Protein 1RTF (pdb70)

Solvent-accessible surface area: 11554 Å² total

Foldseek 3Di:
DPPDDDD/DADFFQDFLLVVQQKKFKWFPPVIHTQAIWGHAAQFKIKFWLLSCPVPGFQQRMKIKTQDFFNPDDDPPMFIFGWPGKAQDPPQDNQQRASTMMMTTTDDDDPGHHDDDSNHDHAYADDLPDDDDFFAKWKWKFQQDNWAPDPDTHRGMGMAIKTWHDVVCQQCVNQVNRHDDPQKTWIWAQPSTAWAYPRHGTTFTWHQDPNGTYGAWTQTAFDTTGDPSTTGMTGGRSVCVVVVVVPPDD

CATH classification: 2.40.10.10 (+1 more: 2.40.10.10)

Structure (mmCIF, N/CA/C/O backbone):
data_1RTF
#
_entry.id   1RTF
#
_cell.length_a   59.200
_cell.length_b   59.200
_cell.length_c   136.330
_cell.angle_alpha   90.00
_cell.angle_beta   90.00
_cell.angle_gamma   120.00
#
_symmetry.space_group_name_H-M   'P 31 2 1'
#
loop_
_entity.id
_entity.type
_entity.pdbx_description
1 polymer 'TWO CHAIN TISSUE PLASMINOGEN ACTIVATOR'
2 polymer 'TWO CHAIN TISSUE PLASMINOGEN ACTIVATOR'
3 non-polymer 'PHOSPHATE ION'
4 non-polymer BENZAMIDINE
5 water water
#
loop_
_atom_site.group_PDB
_atom_site.id
_atom_site.type_symbol
_atom_site.label_atom_id
_atom_site.label_alt_id
_atom_site.label_comp_id
_atom_site.label_asym_id
_atom_site.label_entity_id
_atom_site.label_seq_id
_atom_site.pdbx_PDB_ins_code
_atom_site.Cartn_x
_atom_site.Cartn_y
_atom_site.Cartn_z
_atom_site.occupancy
_atom_site.B_iso_or_equiv
_atom_site.auth_seq_id
_atom_site.auth_comp_id
_atom_site.auth_asym_id
_atom_site.auth_atom_id
_atom_site.pdbx_PDB_model_num
ATOM 1 N N . THR A 1 5 A 20.812 20.752 27.382 1.00 53.85 1 THR A N 1
ATOM 2 C CA . THR A 1 5 A 20.527 20.843 28.836 1.00 47.38 1 THR A CA 1
ATOM 3 C C . THR A 1 5 A 19.091 21.343 29.010 1.00 45.12 1 THR A C 1
ATOM 4 O O . THR A 1 5 A 18.192 20.871 28.314 1.00 48.32 1 THR A O 1
ATOM 9 N N . CYS A 1 6 ? 18.884 22.332 29.873 1.00 39.55 1 CYS A N 1
ATOM 10 C CA . CYS A 1 6 ? 17.551 22.870 30.114 1.00 35.34 1 CYS A CA 1
ATOM 11 C C . CYS A 1 6 ? 17.038 23.742 28.966 1.00 32.53 1 CYS A C 1
ATOM 12 O O . CYS A 1 6 ? 17.815 24.273 28.181 1.00 33.61 1 CYS A O 1
ATOM 16 N N . GLY A 1 7 ? 15.723 23.810 28.821 1.00 26.88 2 GLY A N 1
ATOM 17 C CA . GLY A 1 7 ? 15.136 24.644 27.797 1.00 24.43 2 GLY A CA 1
ATOM 18 C C . GLY A 1 7 ? 15.323 24.223 26.360 1.00 25.17 2 GLY A C 1
ATOM 19 O O . GLY A 1 7 ? 15.009 24.990 25.461 1.00 26.48 2 GLY A O 1
ATOM 21 N N . LEU A 1 8 ? 15.880 23.051 26.112 1.00 27.03 3 LEU A N 1
ATOM 22 C CA . LEU A 1 8 ? 16.024 22.614 24.730 1.00 27.62 3 LEU A CA 1
ATOM 23 C C . LEU A 1 8 ? 14.789 21.770 24.415 1.00 26.69 3 LEU A C 1
ATOM 24 O O . LEU A 1 8 ? 14.285 21.052 25.285 1.00 26.10 3 LEU A O 1
ATOM 30 N N . ARG A 1 9 ? 14.279 21.864 23.196 1.00 22.74 4 ARG A N 1
ATOM 31 C CA . ARG A 1 9 ? 13.124 21.046 22.840 1.00 22.97 4 ARG A CA 1
ATOM 32 C C . ARG A 1 9 ? 13.182 20.512 21.415 1.00 23.88 4 ARG A C 1
ATOM 33 O O . ARG A 1 9 ? 14.014 20.922 20.611 1.00 23.29 4 ARG A O 1
ATOM 47 N N . GLN A 1 10 ? 12.322 19.556 21.120 1.00 27.66 5 GLN A N 1
ATOM 48 C CA . GLN A 1 10 ? 12.267 19.002 19.789 1.00 32.88 5 GLN A CA 1
ATOM 49 C C . GLN A 1 10 ? 11.738 20.104 18.857 1.00 34.68 5 GLN A C 1
ATOM 50 O O . GLN A 1 10 ? 10.550 20.420 18.867 1.00 33.41 5 GLN A O 1
ATOM 59 N N . TYR A 1 11 ? 12.666 20.766 18.167 1.00 44.10 6 TYR A N 1
ATOM 60 C CA . TYR A 1 11 ? 12.366 21.842 17.210 1.00 50.22 6 TYR A CA 1
ATOM 61 C C . TYR A 1 11 ? 12.065 21.226 15.820 1.00 56.14 6 TYR A C 1
ATOM 62 O O . TYR A 1 11 ? 12.017 21.974 14.812 1.00 63.94 6 TYR A O 1
ATOM 73 N N . SER A 1 12 ? 11.889 19.990 15.735 1.00 59.61 7 SER A N 1
ATOM 74 N N . ILE B 2 1 ? -6.311 24.846 27.806 1.00 17.47 16 ILE B N 1
ATOM 75 C CA . ILE B 2 1 ? -5.804 26.020 27.033 1.00 19.16 16 ILE B CA 1
ATOM 76 C C . ILE B 2 1 ? -6.952 26.469 26.158 1.00 20.47 16 ILE B C 1
ATOM 77 O O . ILE B 2 1 ? -7.626 25.642 25.543 1.00 21.87 16 ILE B O 1
ATOM 85 N N . LYS B 2 2 ? -7.194 27.771 26.148 1.00 20.96 17 LYS B N 1
ATOM 86 C CA . LYS B 2 2 ? -8.260 28.356 25.357 1.00 22.77 17 LYS B CA 1
ATOM 87 C C . LYS B 2 2 ? -7.526 28.866 24.114 1.00 26.60 17 LYS B C 1
ATOM 88 O O . LYS B 2 2 ? -6.448 29.466 24.232 1.00 29.92 17 LYS B O 1
ATOM 98 N N . GLY B 2 3 ? -8.079 28.603 22.928 1.00 24.52 18 GLY B N 1
ATOM 99 C CA . GLY B 2 3 ? -7.407 29.001 21.700 1.00 21.28 18 GLY B CA 1
ATOM 100 C C . GLY B 2 3 ? -6.183 28.114 21.556 1.00 21.66 18 GLY B C 1
ATOM 101 O O . GLY B 2 3 ? -6.187 26.979 22.014 1.00 23.37 18 GLY B O 1
ATOM 103 N N . GLY B 2 4 ? -5.127 28.604 20.928 1.00 27.32 19 GLY B N 1
ATOM 104 C CA . GLY B 2 4 ? -3.932 27.781 20.806 1.00 26.47 19 GLY B CA 1
ATOM 105 C C . GLY B 2 4 ? -4.020 26.618 19.833 1.00 24.28 19 GLY B C 1
ATOM 106 O O . GLY B 2 4 ? -4.819 26.636 18.907 1.00 25.75 19 GLY B O 1
ATOM 108 N N . LEU B 2 5 ? -3.195 25.603 20.050 1.00 22.99 20 LEU B N 1
ATOM 109 C CA . LEU B 2 5 ? -3.152 24.434 19.181 1.00 23.28 20 LEU B CA 1
ATOM 110 C C . LEU B 2 5 ? -2.848 23.162 19.974 1.00 22.61 20 LEU B C 1
ATOM 111 O O . LEU B 2 5 ? -2.353 23.213 21.105 1.00 23.65 20 LEU B O 1
ATOM 117 N N . PHE B 2 6 ? -3.128 22.016 19.374 1.00 19.06 21 PHE B N 1
ATOM 118 C CA . PHE B 2 6 ? -2.793 20.760 20.008 1.00 17.80 21 PHE B CA 1
ATOM 119 C C . PHE B 2 6 ? -1.274 20.648 19.857 1.00 20.76 21 PHE B C 1
ATOM 120 O O . PHE B 2 6 ? -0.721 21.068 18.843 1.00 23.95 21 PHE B O 1
ATOM 129 N N . ALA B 2 7 ? -0.593 20.125 20.871 1.00 21.70 22 ALA B N 1
ATOM 130 C CA . ALA B 2 7 ? 0.854 20.026 20.830 1.00 20.24 22 ALA B CA 1
ATOM 131 C C . ALA B 2 7 ? 1.342 18.629 21.182 1.00 21.89 22 ALA B C 1
ATOM 132 O O . ALA B 2 7 ? 0.558 17.765 21.603 1.00 20.00 22 ALA B O 1
ATOM 135 N N . ASP B 2 8 ? 2.637 18.412 20.963 1.00 26.18 23 ASP B N 1
ATOM 136 C CA . ASP B 2 8 ? 3.313 17.145 21.266 1.00 27.73 23 ASP B CA 1
ATOM 137 C C . ASP B 2 8 ? 4.137 17.387 22.493 1.00 23.95 23 ASP B C 1
ATOM 138 O O . ASP B 2 8 ? 4.727 18.444 22.619 1.00 26.11 23 ASP B O 1
ATOM 144 N N . ILE B 2 9 ? 4.228 16.411 23.381 1.00 22.07 24 ILE B N 1
ATOM 145 C CA . ILE B 2 9 ? 4.979 16.618 24.612 1.00 20.58 24 ILE B CA 1
ATOM 146 C C . ILE B 2 9 ? 6.456 16.985 24.403 1.00 21.50 24 ILE B C 1
ATOM 147 O O . ILE B 2 9 ? 7.050 17.662 25.237 1.00 25.26 24 ILE B O 1
ATOM 153 N N . ALA B 2 10 ? 6.996 16.633 23.239 1.00 21.20 25 ALA B N 1
ATOM 154 C CA . ALA B 2 10 ? 8.392 16.887 22.885 1.00 19.59 25 ALA B CA 1
ATOM 155 C C . ALA B 2 10 ? 8.704 18.343 22.676 1.00 19.39 25 ALA B C 1
ATOM 156 O O . ALA B 2 10 ? 9.870 18.724 22.656 1.00 19.96 25 ALA B O 1
ATOM 159 N N . SER B 2 11 ? 7.665 19.138 22.441 1.00 19.35 26 SER B N 1
ATOM 160 C CA . SER B 2 11 ? 7.804 20.578 22.253 1.00 17.21 26 SER B CA 1
ATOM 161 C C . SER B 2 11 ? 7.756 21.308 23.597 1.00 19.71 26 SER B C 1
ATOM 162 O O . SER B 2 11 ? 8.021 22.503 23.664 1.00 24.09 26 SER B O 1
ATOM 167 N N . HIS B 2 12 ? 7.388 20.590 24.658 1.00 19.66 27 HIS B N 1
ATOM 168 C CA . HIS B 2 12 ? 7.299 21.148 26.013 1.00 18.90 27 HIS B CA 1
ATOM 169 C C . HIS B 2 12 ? 7.607 19.996 26.954 1.00 18.98 27 HIS B C 1
ATOM 170 O O . HIS B 2 12 ? 6.759 19.643 27.770 1.00 23.06 27 HIS B O 1
ATOM 179 N N . PRO B 2 13 ? 8.840 19.434 26.901 1.00 19.18 28 PRO B N 1
ATOM 180 C CA . PRO B 2 13 ? 9.258 18.304 27.745 1.00 15.64 28 PRO B CA 1
ATOM 181 C C . PRO B 2 13 ? 9.349 18.523 29.259 1.00 16.83 28 PRO B C 1
ATOM 182 O O . PRO B 2 13 ? 9.576 17.574 30.018 1.00 18.76 28 PRO B O 1
ATOM 186 N N . TRP B 2 14 ? 9.119 19.754 29.702 1.00 18.89 29 TRP B N 1
ATOM 187 C CA . TRP B 2 14 ? 9.173 20.088 31.124 1.00 14.66 29 TRP B CA 1
ATOM 188 C C . TRP B 2 14 ? 7.782 20.040 31.733 1.00 17.69 29 TRP B C 1
ATOM 189 O O . TRP B 2 14 ? 7.640 20.137 32.938 1.00 20.60 29 TRP B O 1
ATOM 202 N N . GLN B 2 15 ? 6.757 19.901 30.897 1.00 19.20 30 GLN B N 1
ATOM 203 C CA . GLN B 2 15 ? 5.367 19.834 31.355 1.00 18.31 30 GLN B CA 1
ATOM 204 C C . GLN B 2 15 ? 5.104 18.542 32.110 1.00 18.21 30 GLN B C 1
ATOM 205 O O . GLN B 2 15 ? 5.354 17.458 31.591 1.00 19.62 30 GLN B O 1
ATOM 214 N N . ALA B 2 16 ? 4.597 18.671 33.333 1.00 19.93 31 ALA B N 1
ATOM 215 C CA . ALA B 2 16 ? 4.242 17.534 34.182 1.00 19.07 31 ALA B CA 1
ATOM 216 C C . ALA B 2 16 ? 2.717 17.513 34.355 1.00 20.18 31 ALA B C 1
ATOM 217 O O . ALA B 2 16 ? 2.060 18.568 34.327 1.00 18.11 31 ALA B O 1
ATOM 220 N N . ALA B 2 17 ? 2.151 16.317 34.493 1.00 18.68 32 ALA B N 1
ATOM 221 C CA . ALA B 2 17 ? 0.716 16.186 34.713 1.00 16.87 32 ALA B CA 1
ATOM 222 C C . ALA B 2 17 ? 0.658 15.633 36.125 1.00 21.21 32 ALA B C 1
ATOM 223 O O . ALA B 2 17 ? 1.400 14.697 36.442 1.00 24.23 32 ALA B O 1
ATOM 226 N N . ILE B 2 18 ? -0.115 16.274 37.003 1.00 21.80 33 ILE B N 1
ATOM 227 C CA . ILE B 2 18 ? -0.253 15.811 38.389 1.00 21.93 33 ILE B CA 1
ATOM 228 C C . ILE B 2 18 ? -1.633 15.185 38.630 1.00 22.49 33 ILE B C 1
ATOM 229 O O . ILE B 2 18 ? -2.656 15.816 38.366 1.00 23.59 33 ILE B O 1
ATOM 235 N N . PHE B 2 19 ? -1.657 13.952 39.128 1.00 24.03 34 PHE B N 1
ATOM 236 C CA . PHE B 2 19 ? -2.908 13.252 39.420 1.00 25.77 34 PHE B CA 1
ATOM 237 C C . PHE B 2 19 ? -3.087 12.993 40.909 1.00 28.07 34 PHE B C 1
ATOM 238 O O . PHE B 2 19 ? -2.117 12.816 41.648 1.00 28.16 34 PHE B O 1
ATOM 247 N N . ALA B 2 20 ? -4.338 12.995 41.341 1.00 31.05 35 ALA B N 1
ATOM 248 C CA . ALA B 2 20 ? -4.672 12.731 42.727 1.00 37.73 35 ALA B CA 1
ATOM 249 C C . ALA B 2 20 ? -5.595 11.507 42.760 1.00 44.22 35 ALA B C 1
ATOM 250 O O . ALA B 2 20 ? -6.463 11.355 41.877 1.00 42.61 35 ALA B O 1
ATOM 253 N N . LYS B 2 21 ? -5.361 10.609 43.726 1.00 53.25 36 LYS B N 1
ATOM 254 C CA . LYS B 2 21 ? -6.197 9.411 43.893 1.00 60.53 36 LYS B CA 1
ATOM 255 C C . LYS B 2 21 ? -7.583 9.884 44.302 1.00 64.45 36 LYS B C 1
ATOM 256 O O . LYS B 2 21 ? -7.724 10.792 45.130 1.00 63.64 36 LYS B O 1
ATOM 266 N N . HIS B 2 22 ? -8.593 9.296 43.677 1.00 71.03 37 HIS B N 1
ATOM 267 C CA . HIS B 2 22 ? -9.977 9.635 43.954 1.00 78.90 37 HIS B CA 1
ATOM 268 C C . HIS B 2 22 ? -10.471 8.688 45.060 1.00 82.16 37 HIS B C 1
ATOM 269 O O . HIS B 2 22 ? -11.247 7.754 44.742 1.00 85.97 37 HIS B O 1
ATOM 278 N N . ARG B 2 23 A -10.031 8.858 46.228 1.00 84.60 37 ARG B N 1
ATOM 279 N N . GLY B 2 27 E -8.872 4.705 40.563 1.00 59.09 37 GLY B N 1
ATOM 280 C CA . GLY B 2 27 E -9.538 6.039 40.521 1.00 54.43 37 GLY B CA 1
ATOM 281 C C . GLY B 2 27 E -8.510 7.140 40.696 1.00 54.24 37 GLY B C 1
ATOM 282 O O . GLY B 2 27 E -7.880 7.259 41.750 1.00 54.87 37 GLY B O 1
ATOM 283 N N . GLU B 2 28 ? -8.280 7.880 39.619 1.00 52.35 38 GLU B N 1
ATOM 284 C CA . GLU B 2 28 ? -7.331 8.981 39.601 1.00 48.15 38 GLU B CA 1
ATOM 285 C C . GLU B 2 28 ? -8.093 10.170 39.094 1.00 44.83 38 GLU B C 1
ATOM 286 O O . GLU B 2 28 ? -9.112 10.043 38.414 1.00 46.81 38 GLU B O 1
ATOM 293 N N . ARG B 2 29 ? -7.558 11.333 39.367 1.00 40.42 39 ARG B N 1
ATOM 294 C CA . ARG B 2 29 ? -8.197 12.539 38.940 1.00 36.91 39 ARG B CA 1
ATOM 295 C C . ARG B 2 29 ? -7.074 13.480 38.525 1.00 32.63 39 ARG B C 1
ATOM 296 O O . ARG B 2 29 ? -6.023 13.507 39.166 1.00 32.26 39 ARG B O 1
ATOM 310 N N . PHE B 2 30 ? -7.238 14.152 37.393 1.00 29.64 40 PHE B N 1
ATOM 311 C CA . PHE B 2 30 ? -6.255 15.131 36.959 1.00 25.11 40 PHE B CA 1
ATOM 312 C C . PHE B 2 30 ? -6.426 16.325 37.898 1.00 24.27 40 PHE B C 1
ATOM 313 O O . PHE B 2 30 ? -7.536 16.864 38.056 1.00 26.77 40 PHE B O 1
ATOM 322 N N . LEU B 2 31 ? -5.324 16.738 38.510 1.00 22.38 41 LEU B N 1
ATOM 323 C CA . LEU B 2 31 ? -5.319 17.851 39.444 1.00 20.31 41 LEU B CA 1
ATOM 324 C C . LEU B 2 31 ? -4.847 19.180 38.803 1.00 23.81 41 LEU B C 1
ATOM 325 O O . LEU B 2 31 ? -5.642 20.114 38.612 1.00 25.66 41 LEU B O 1
ATOM 331 N N . CYS B 2 32 ? -3.576 19.234 38.403 1.00 21.59 42 CYS B N 1
ATOM 332 C CA . CYS B 2 32 ? -2.992 20.440 37.818 1.00 19.84 42 CYS B CA 1
ATOM 333 C C . CYS B 2 32 ? -1.784 20.086 36.981 1.00 17.37 42 CYS B C 1
ATOM 334 O O . CYS B 2 32 ? -1.446 18.917 36.814 1.00 19.59 42 CYS B O 1
ATOM 338 N N . GLY B 2 33 ? -1.125 21.112 36.467 1.00 15.90 43 GLY B N 1
ATOM 339 C CA . GLY B 2 33 ? 0.067 20.892 35.687 1.00 14.50 43 GLY B CA 1
ATOM 340 C C . GLY B 2 33 ? 1.244 21.106 36.615 1.00 13.70 43 GLY B C 1
ATOM 341 O O . GLY B 2 33 ? 1.089 21.444 37.798 1.00 14.55 43 GLY B O 1
ATOM 343 N N 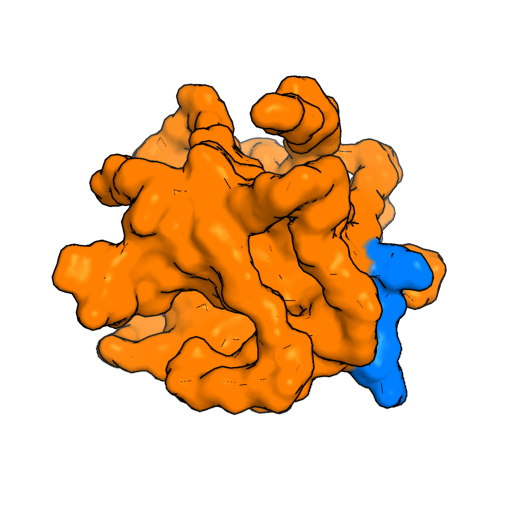. GLY B 2 34 ? 2.434 20.904 36.086 1.00 19.22 44 GLY B N 1
ATOM 344 C CA . GLY B 2 34 ? 3.626 21.096 36.885 1.00 19.35 44 GLY B CA 1
ATOM 345 C C . GLY B 2 34 ? 4.720 21.449 35.917 1.00 19.39 44 GLY B C 1
ATOM 346 O O . GLY B 2 34 ? 4.487 21.437 34.709 1.00 15.73 44 GLY B O 1
ATOM 348 N N . ILE B 2 35 ? 5.901 21.760 36.439 1.00 19.67 45 ILE B N 1
ATOM 349 C CA . ILE B 2 35 ? 7.039 22.126 35.609 1.00 18.00 45 ILE B CA 1
ATOM 350 C C . ILE B 2 35 ? 8.287 21.442 36.171 1.00 18.17 45 ILE B C 1
ATOM 351 O O . ILE B 2 35 ? 8.600 21.580 37.354 1.00 19.81 45 ILE B O 1
ATOM 357 N N . LEU B 2 36 ? 8.982 20.675 35.343 1.00 20.51 46 LEU B N 1
ATOM 358 C CA . LEU B 2 36 ? 10.197 20.003 35.785 1.00 19.36 46 LEU B CA 1
ATOM 359 C C . LEU B 2 36 ? 11.341 21.008 35.756 1.00 21.05 46 LEU B C 1
ATOM 360 O O . LEU B 2 36 ? 11.670 21.573 34.691 1.00 18.76 46 LEU B O 1
ATOM 366 N N . ILE B 2 37 ? 11.881 21.267 36.951 1.00 23.16 47 ILE B N 1
ATOM 367 C CA . ILE B 2 37 ? 12.998 22.186 37.164 1.00 24.97 47 ILE B CA 1
ATOM 368 C C . ILE B 2 37 ? 14.334 21.485 37.472 1.00 26.37 47 ILE B C 1
ATOM 369 O O . ILE B 2 37 ? 15.400 22.050 37.230 1.00 22.16 47 ILE B O 1
ATOM 375 N N . SER B 2 38 ? 14.269 20.272 38.027 1.00 28.49 48 SER B N 1
ATOM 376 C CA . SER B 2 38 ? 15.452 19.450 38.314 1.00 29.00 48 SER B CA 1
ATOM 377 C C . SER B 2 38 ? 15.030 17.990 38.168 1.00 29.98 48 SER B C 1
ATOM 378 O O . SER B 2 38 ? 13.857 17.705 37.931 1.00 30.58 48 SER B O 1
ATOM 383 N N . SER B 2 39 ? 15.967 17.064 38.323 1.00 28.13 49 SER B N 1
ATOM 384 C CA . SER B 2 39 ? 15.641 15.655 38.179 1.00 21.03 49 SER B CA 1
ATOM 385 C C . SER B 2 39 ? 14.522 15.185 39.097 1.00 23.73 49 SER B C 1
ATOM 386 O O . SER B 2 39 ? 13.661 14.400 38.683 1.00 26.39 49 SER B O 1
ATOM 391 N N . CYS B 2 40 ? 14.531 15.661 40.340 1.00 25.65 50 CYS B N 1
ATOM 392 C CA . CYS B 2 40 ? 13.541 15.245 41.335 1.00 21.89 50 CYS B CA 1
ATOM 393 C C . CYS B 2 40 ? 12.598 16.327 41.811 1.00 21.68 50 CYS B C 1
ATOM 394 O O . CYS B 2 40 ? 11.831 16.096 42.744 1.00 22.64 50 CYS B O 1
ATOM 398 N N . TRP B 2 41 ? 12.615 17.490 41.182 1.00 22.56 51 TRP B N 1
ATOM 399 C CA . TRP B 2 41 ? 11.752 18.548 41.662 1.00 24.12 51 TRP B CA 1
ATOM 400 C C . TRP B 2 41 ? 10.919 19.127 40.586 1.00 21.18 51 TRP B C 1
ATOM 401 O O . TRP B 2 41 ? 11.352 19.225 39.462 1.00 21.10 51 TRP B O 1
ATOM 414 N N . ILE B 2 42 ? 9.684 19.441 40.929 1.00 21.23 52 ILE B N 1
ATOM 415 C CA . ILE B 2 42 ? 8.790 20.040 39.974 1.00 23.13 52 ILE B CA 1
ATOM 416 C C . ILE B 2 42 ? 8.093 21.211 40.667 1.00 21.52 52 ILE B C 1
ATOM 417 O O . ILE B 2 42 ? 7.858 21.166 41.873 1.00 19.30 52 ILE B O 1
ATOM 423 N N . LEU B 2 43 ? 7.872 22.294 39.930 1.00 19.93 53 LEU B N 1
ATOM 424 C CA . LEU B 2 43 ? 7.158 23.440 40.465 1.00 18.50 53 LEU B CA 1
ATOM 425 C C . LEU B 2 43 ? 5.691 23.357 40.081 1.00 17.93 53 LEU B C 1
ATOM 426 O O . LEU B 2 43 ? 5.336 22.804 39.041 1.00 19.22 53 LEU B O 1
ATOM 432 N N . SER B 2 44 ? 4.841 23.933 40.915 1.00 20.69 54 SER B N 1
ATOM 433 C CA . SER B 2 44 ? 3.418 23.965 40.642 1.00 17.92 54 SER B CA 1
ATOM 434 C C . SER B 2 44 ? 2.811 25.141 41.423 1.00 19.42 54 SER B C 1
ATOM 435 O O . SER B 2 44 ? 3.545 25.979 41.956 1.00 17.00 54 SER B O 1
ATOM 440 N N . ALA B 2 45 ? 1.480 25.220 41.437 1.00 21.05 55 ALA B N 1
ATOM 441 C CA . ALA B 2 45 ? 0.738 26.285 42.105 1.00 17.39 55 ALA B CA 1
ATOM 442 C C . ALA B 2 45 ? 0.258 25.846 43.464 1.00 18.15 55 ALA B C 1
ATOM 443 O O . ALA B 2 45 ? -0.312 24.774 43.597 1.00 20.57 55 ALA B O 1
ATOM 446 N N . ALA B 2 46 ? 0.394 26.730 44.446 1.00 19.34 56 ALA B N 1
ATOM 447 C CA . ALA B 2 46 ? -0.046 26.449 45.809 1.00 20.72 56 ALA B CA 1
ATOM 448 C C . ALA B 2 46 ? -1.553 26.190 45.914 1.00 21.16 56 ALA B C 1
ATOM 449 O O . ALA B 2 46 ? -1.981 25.371 46.722 1.00 24.70 56 ALA B O 1
ATOM 452 N N . HIS B 2 47 ? -2.358 26.842 45.076 1.00 22.31 57 HIS B N 1
ATOM 453 C CA . HIS B 2 47 ? -3.805 26.659 45.157 1.00 20.80 57 HIS B CA 1
ATOM 454 C C . HIS B 2 47 ? -4.254 25.267 44.761 1.00 21.83 57 HIS B C 1
ATOM 455 O O . HIS B 2 47 ? -5.359 24.862 45.104 1.00 27.87 57 HIS B O 1
ATOM 464 N N . CYS B 2 48 ? -3.380 24.518 44.092 1.00 22.87 58 CYS B N 1
ATOM 465 C CA . CYS B 2 48 ? -3.709 23.159 43.653 1.00 24.06 58 CYS B CA 1
ATOM 466 C C . CYS B 2 48 ? -3.775 22.173 44.831 1.00 27.20 58 CYS B C 1
ATOM 467 O O . CYS B 2 48 ? -4.423 21.117 44.748 1.00 25.57 58 CYS B O 1
ATOM 471 N N . PHE B 2 49 ? -3.153 22.551 45.946 1.00 28.87 59 PHE B N 1
ATOM 472 C CA . PHE B 2 49 ? -3.086 21.676 47.096 1.00 31.00 59 PHE B CA 1
ATOM 473 C C . PHE B 2 49 ? -3.935 22.086 48.264 1.00 34.97 59 PHE B C 1
ATOM 474 O O . PHE B 2 49 ? -3.700 21.646 49.376 1.00 38.62 59 PHE B O 1
ATOM 483 N N . GLN B 2 50 ? -4.969 22.872 48.000 1.00 40.33 60 GLN B N 1
ATOM 484 C CA . GLN B 2 50 ? -5.867 23.303 49.056 1.00 44.21 60 GLN B CA 1
ATOM 485 C C . GLN B 2 50 ? -6.562 22.115 49.733 1.00 47.72 60 GLN B C 1
ATOM 486 O O . GLN B 2 50 ? -6.740 22.118 50.949 1.00 50.27 60 GLN B O 1
ATOM 495 N N . GLU B 2 51 A -6.901 21.079 48.966 1.00 49.08 60 GLU B N 1
ATOM 496 C CA . GLU B 2 51 A -7.559 19.908 49.542 1.00 49.72 60 GLU B CA 1
ATOM 497 C C . GLU B 2 51 A -6.644 19.070 50.418 1.00 49.01 60 GLU B C 1
ATOM 498 O O . GLU B 2 51 A -7.088 18.080 50.994 1.00 53.27 60 GLU B O 1
ATOM 505 N N . ARG B 2 52 B -5.370 19.456 50.482 1.00 46.84 60 ARG B N 1
ATOM 506 C CA . ARG B 2 52 B -4.343 18.809 51.316 1.00 46.18 60 ARG B CA 1
ATOM 507 C C . ARG B 2 52 B -4.164 17.280 51.251 1.00 46.78 60 ARG B C 1
ATOM 508 O O . ARG B 2 52 B -4.129 16.603 52.278 1.00 46.63 60 ARG B O 1
ATOM 522 N N . PHE B 2 53 C -3.965 16.763 50.040 1.00 48.76 60 PHE B N 1
ATOM 523 C CA . PHE B 2 53 C -3.782 15.328 49.790 1.00 45.41 60 PHE B CA 1
ATOM 524 C C . PHE B 2 53 C -2.453 14.899 50.353 1.00 46.51 60 PHE B C 1
ATOM 525 O O . PHE B 2 53 C -1.488 15.660 50.305 1.00 50.62 60 PHE B O 1
ATOM 534 N N . PRO B 2 54 D -2.388 13.700 50.954 1.00 45.56 60 PRO B N 1
ATOM 535 C CA . PRO B 2 54 D -1.080 13.307 51.474 1.00 42.00 60 PRO B CA 1
ATOM 536 C C . PRO B 2 54 D -0.217 12.994 50.239 1.00 39.62 60 PRO B C 1
ATOM 537 O O . PRO B 2 54 D -0.733 12.600 49.180 1.00 36.61 60 PRO B O 1
ATOM 541 N N . PRO B 2 55 ? 1.108 13.140 50.370 1.00 37.01 61 PRO B N 1
ATOM 542 C CA . PRO B 2 55 ? 2.019 12.879 49.259 1.00 35.29 61 PRO B CA 1
ATOM 543 C C . PRO B 2 55 ? 1.723 11.575 48.523 1.00 36.38 61 PRO B C 1
ATOM 544 O O . PRO B 2 55 ? 1.712 11.551 47.302 1.00 37.77 61 PRO B O 1
ATOM 548 N N . HIS B 2 56 ? 1.410 10.517 49.266 1.00 37.57 62 HIS B N 1
ATOM 549 C CA . HIS B 2 56 ? 1.143 9.206 48.684 1.00 37.82 62 HIS B CA 1
ATOM 550 C C . HIS B 2 56 ? -0.090 9.146 47.811 1.00 35.88 62 HIS B C 1
ATOM 551 O O . HIS B 2 56 ? -0.347 8.148 47.167 1.00 34.93 62 HIS B O 1
ATOM 560 N N . HIS B 2 57 ? -0.846 10.225 47.768 1.00 37.50 63 HIS B N 1
ATOM 561 C CA . HIS B 2 57 ? -2.030 10.252 46.938 1.00 38.53 63 HIS B CA 1
ATOM 562 C C . HIS B 2 57 ? -1.789 10.924 45.610 1.00 38.25 63 HIS B C 1
ATOM 563 O O . HIS B 2 57 ? -2.657 10.916 44.728 1.00 40.13 63 HIS B O 1
ATOM 572 N N . LEU B 2 58 ? -0.609 11.505 45.468 1.00 34.40 64 LEU B N 1
ATOM 573 C CA . LEU B 2 58 ? -0.265 12.238 44.269 1.00 32.88 64 LEU B CA 1
ATOM 574 C C . LEU B 2 58 ? 0.671 11.442 43.365 1.00 35.20 64 LEU B C 1
ATOM 575 O O . LEU B 2 58 ? 1.522 10.680 43.849 1.00 36.88 64 LEU B O 1
ATOM 581 N N . THR B 2 59 ? 0.495 11.613 42.054 1.00 31.88 65 THR B N 1
ATOM 582 C CA . THR B 2 59 ? 1.330 10.956 41.063 1.00 25.19 65 THR B CA 1
ATOM 583 C C . THR B 2 59 ? 1.728 12.027 40.081 1.00 22.88 65 THR B C 1
ATOM 584 O O . THR B 2 59 ? 0.953 12.926 39.805 1.00 24.67 65 THR B O 1
ATOM 590 N N . VAL B 2 60 ? 2.978 12.009 39.655 1.00 21.32 66 VAL B N 1
ATOM 591 C CA . VAL B 2 60 ? 3.431 12.982 38.693 1.00 18.53 66 VAL B CA 1
ATOM 592 C C . VAL B 2 60 ? 3.867 12.192 37.476 1.00 20.86 66 VAL B C 1
ATOM 593 O O . VAL B 2 60 ? 4.588 11.209 37.606 1.00 23.11 66 VAL B O 1
ATOM 598 N N . ILE B 2 61 ? 3.321 12.552 36.318 1.00 20.69 67 ILE B N 1
ATOM 599 C CA . ILE B 2 61 ? 3.665 11.907 35.064 1.00 19.02 67 ILE B CA 1
ATOM 600 C C . ILE B 2 61 ? 4.366 12.911 34.172 1.00 21.98 67 ILE B C 1
ATOM 601 O O . ILE B 2 61 ? 3.994 14.093 34.113 1.00 23.94 67 ILE B O 1
ATOM 607 N N . LEU B 2 62 ? 5.406 12.419 33.512 1.00 22.59 68 LEU B N 1
ATOM 608 C CA . LEU B 2 62 ? 6.227 13.194 32.607 1.00 20.99 68 LEU B CA 1
ATOM 609 C C . LEU B 2 62 ? 6.270 12.475 31.257 1.00 21.04 68 LEU B C 1
ATOM 610 O O . LEU B 2 62 ? 6.249 11.252 31.211 1.00 24.80 68 LEU B O 1
ATOM 616 N N . GLY B 2 63 ? 6.303 13.228 30.163 1.00 22.10 69 GLY B N 1
ATOM 617 C CA . GLY B 2 63 ? 6.365 12.621 28.846 1.00 22.02 69 GLY B CA 1
ATOM 618 C C . GLY B 2 63 ? 5.064 12.128 28.237 1.00 21.84 69 GLY B C 1
ATOM 619 O O . GLY B 2 63 ? 5.078 11.258 27.367 1.00 23.25 69 GLY B O 1
ATOM 621 N N . ARG B 2 64 ? 3.947 12.724 28.630 1.00 23.43 70 ARG B N 1
ATOM 622 C CA . ARG B 2 64 ? 2.648 12.318 28.116 1.00 22.16 70 ARG B CA 1
ATOM 623 C C . ARG B 2 64 ? 1.977 13.385 27.250 1.00 23.31 70 ARG B C 1
ATOM 624 O O . ARG B 2 64 ? 1.746 14.510 27.715 1.00 23.35 70 ARG B O 1
ATOM 638 N N . THR B 2 65 ? 1.664 13.046 25.995 1.00 25.32 71 THR B N 1
ATOM 639 C CA . THR B 2 65 ? 0.993 13.997 25.087 1.00 25.15 71 THR B CA 1
ATOM 640 C C . THR B 2 65 ? -0.519 14.050 25.378 1.00 24.97 71 THR B C 1
ATOM 641 O O . THR B 2 65 ? -1.118 15.130 25.439 1.00 20.84 71 THR B O 1
ATOM 647 N N . TYR B 2 66 ? -1.123 12.872 25.561 1.00 25.51 72 TYR B N 1
ATOM 648 C CA . TYR B 2 66 ? -2.539 12.765 25.881 1.00 23.39 72 TYR B CA 1
ATOM 649 C C . TYR B 2 66 ? -2.691 12.718 27.390 1.00 26.26 72 TYR B C 1
ATOM 650 O O . TYR B 2 66 ? -1.914 12.061 28.073 1.00 29.09 72 TYR B O 1
ATOM 661 N N . ARG B 2 67 ? -3.721 13.366 27.914 1.00 27.05 73 ARG B N 1
ATOM 662 C CA . ARG B 2 67 ? -3.877 13.409 29.348 1.00 25.46 73 ARG B CA 1
ATOM 663 C C . ARG B 2 67 ? -3.997 12.035 29.986 1.00 26.26 73 ARG B C 1
ATOM 664 O O . ARG B 2 67 ? -3.309 11.760 30.984 1.00 21.35 73 ARG B O 1
ATOM 678 N N . VAL B 2 68 ? -4.827 11.168 29.396 1.00 25.08 74 VAL B N 1
ATOM 679 C CA . VAL B 2 68 ? -5.055 9.832 29.956 1.00 26.62 74 VAL B CA 1
ATOM 680 C C . VAL B 2 68 ? -4.602 8.633 29.135 1.00 26.72 74 VAL B C 1
ATOM 681 O O . VAL B 2 68 ? -4.856 7.494 29.514 1.00 26.28 74 VAL B O 1
ATOM 686 N N . VAL B 2 69 ? -3.934 8.883 28.015 1.00 25.29 75 VAL B N 1
ATOM 687 C CA . VAL B 2 69 ? -3.444 7.802 27.185 1.00 25.11 75 VAL B CA 1
ATOM 688 C C . VAL B 2 69 ? -1.936 7.817 27.416 1.00 29.21 75 VAL B C 1
ATOM 689 O O . VAL B 2 69 ? -1.266 8.808 27.114 1.00 31.96 75 VAL B O 1
ATOM 694 N N . PRO B 2 70 ? -1.382 6.723 27.965 1.00 29.56 76 PRO B N 1
ATOM 695 C CA . PRO B 2 70 ? 0.043 6.575 28.262 1.00 26.81 76 PRO B CA 1
ATOM 696 C C . PRO B 2 70 ? 0.941 6.774 27.073 1.00 26.05 76 PRO B C 1
ATOM 697 O O . PRO B 2 70 ? 0.661 6.266 25.997 1.00 28.21 76 PRO B O 1
ATOM 701 N N . GLY B 2 71 ? 1.994 7.559 27.26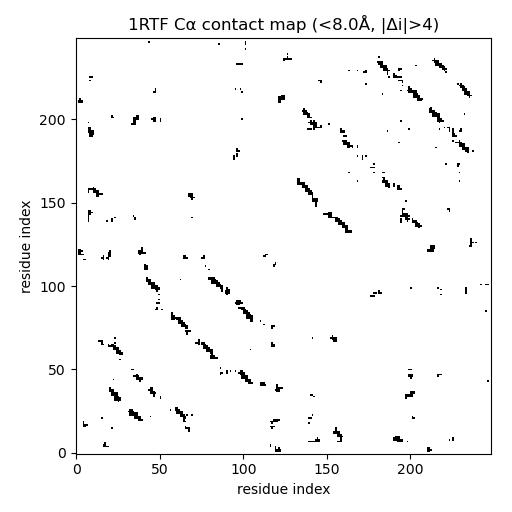0 1.00 24.93 77 GLY B N 1
ATOM 702 C CA . GLY B 2 71 ? 2.939 7.778 26.189 1.00 24.26 77 GLY B CA 1
ATOM 703 C C . GLY B 2 71 ? 3.930 6.637 26.244 1.00 27.08 77 GLY B C 1
ATOM 704 O O . GLY B 2 71 ? 4.084 5.991 27.284 1.00 29.49 77 GLY B O 1
ATOM 706 N N . GLU B 2 72 ? 4.618 6.386 25.142 1.00 27.25 78 GLU B N 1
ATOM 707 C CA . GLU B 2 72 ? 5.591 5.309 25.103 1.00 30.93 78 GLU B CA 1
ATOM 708 C C . GLU B 2 72 ? 6.842 5.573 25.941 1.00 33.38 78 GLU B C 1
ATOM 709 O O . GLU B 2 72 ? 7.459 4.626 26.442 1.00 34.25 78 GLU B O 1
ATOM 716 N N . GLU B 2 73 ? 7.216 6.840 26.102 1.00 31.05 79 GLU B N 1
ATOM 717 C CA . GLU B 2 73 ? 8.398 7.172 26.884 1.00 29.61 79 GLU B CA 1
ATOM 718 C C . GLU B 2 73 ? 8.078 7.963 28.146 1.00 29.57 79 GLU B C 1
ATOM 719 O O . GLU B 2 73 ? 8.908 8.755 28.605 1.00 29.97 79 GLU B O 1
ATOM 726 N N . GLU B 2 74 ? 6.893 7.768 28.715 1.00 24.78 80 GLU B N 1
ATOM 727 C CA . GLU B 2 74 ? 6.541 8.525 29.906 1.00 25.23 80 GLU B CA 1
ATOM 728 C C . GLU B 2 74 ? 7.240 8.003 31.152 1.00 25.92 80 GLU B C 1
ATOM 729 O O . GLU B 2 74 ? 7.723 6.873 31.165 1.00 29.92 80 GLU B O 1
ATOM 736 N N . GLN B 2 75 ? 7.312 8.831 32.190 1.00 25.88 81 GLN B N 1
ATOM 737 C CA . GLN B 2 75 ? 7.944 8.450 33.454 1.00 26.91 81 GLN B CA 1
ATOM 738 C C . GLN B 2 75 ? 6.976 8.839 34.566 1.00 26.92 81 GLN B C 1
ATOM 739 O O . GLN B 2 75 ? 6.625 10.003 34.693 1.00 31.49 81 GLN B O 1
ATOM 748 N N . LYS B 2 76 ? 6.467 7.856 35.298 1.00 28.78 82 LYS B N 1
ATOM 749 C CA . LYS B 2 76 ? 5.522 8.115 36.377 1.00 28.49 82 LYS B CA 1
ATOM 750 C C . LYS B 2 76 ? 6.323 8.180 37.652 1.00 30.69 82 LYS B C 1
ATOM 751 O O . LYS B 2 76 ? 7.310 7.474 37.773 1.00 34.17 82 LYS B O 1
ATOM 761 N N . PHE B 2 77 ? 5.920 9.023 38.594 1.00 28.53 83 PHE B N 1
ATOM 762 C CA . PHE B 2 77 ? 6.622 9.130 39.859 1.00 25.73 83 PHE B CA 1
ATOM 763 C C . PHE B 2 77 ? 5.627 9.353 40.959 1.00 29.78 83 PHE B C 1
ATOM 764 O O . PHE B 2 77 ? 4.533 9.876 40.728 1.00 28.94 83 PHE B O 1
ATOM 773 N N . GLU B 2 78 ? 6.016 8.912 42.149 1.00 33.87 84 GLU B N 1
ATOM 774 C CA . GLU B 2 78 ? 5.237 9.076 43.361 1.00 35.89 84 GLU B CA 1
ATOM 775 C C . GLU B 2 78 ? 5.809 10.347 43.951 1.00 34.66 84 GLU B C 1
ATOM 776 O O . GLU B 2 78 ? 6.937 10.729 43.638 1.00 34.67 84 GLU B O 1
ATOM 783 N N . VAL B 2 79 ? 5.054 10.987 44.825 1.00 36.10 85 VAL B N 1
ATOM 784 C CA . VAL B 2 79 ? 5.517 12.211 45.438 1.00 33.11 85 VAL B CA 1
ATOM 785 C C . VAL B 2 79 ? 6.053 11.921 46.825 1.00 33.74 85 VAL B C 1
ATOM 786 O O . VAL B 2 79 ? 5.368 11.355 47.656 1.00 33.73 85 VAL B O 1
ATOM 791 N N . GLU B 2 80 ? 7.308 12.273 47.041 1.00 37.95 86 GLU B N 1
ATOM 792 C CA . GLU B 2 80 ? 7.980 12.089 48.320 1.00 38.54 86 GLU B CA 1
ATOM 793 C C . GLU B 2 80 ? 7.304 12.984 49.337 1.00 37.49 86 GLU B C 1
ATOM 794 O O . GLU B 2 80 ? 6.871 12.546 50.389 1.00 37.66 86 GLU B O 1
ATOM 801 N N . LYS B 2 81 ? 7.186 14.248 48.970 1.00 39.44 87 LYS B N 1
ATOM 802 C CA . LYS B 2 81 ? 6.592 15.263 49.814 1.00 38.03 87 LYS B CA 1
ATOM 803 C C . LYS B 2 81 ? 6.411 16.492 48.932 1.00 37.41 87 LYS B C 1
ATOM 804 O O . LYS B 2 81 ? 6.920 16.538 47.809 1.00 37.97 87 LYS B O 1
ATOM 814 N N . TYR B 2 82 ? 5.679 17.480 49.431 1.00 36.48 88 TYR B N 1
ATOM 815 C CA . TYR B 2 82 ? 5.494 18.712 48.695 1.00 31.70 88 TYR B CA 1
ATOM 816 C C . TYR B 2 82 ? 5.470 19.891 49.644 1.00 31.21 88 TYR B C 1
ATOM 817 O O . TYR B 2 82 ? 5.083 19.757 50.798 1.00 34.33 88 TYR B O 1
ATOM 828 N N . ILE B 2 83 ? 5.924 21.035 49.152 1.00 30.46 89 ILE B N 1
ATOM 829 C CA . ILE B 2 83 ? 6.012 22.260 49.924 1.00 30.90 89 ILE B CA 1
ATOM 830 C C . ILE B 2 83 ? 5.180 23.352 49.282 1.00 32.10 89 ILE B C 1
ATOM 831 O O . ILE B 2 83 ? 5.415 23.736 48.140 1.00 34.33 89 ILE B O 1
ATOM 837 N N . VAL B 2 84 ? 4.181 23.828 50.002 1.00 29.84 90 VAL B N 1
ATOM 838 C CA . VAL B 2 84 ? 3.339 24.898 49.505 1.00 29.42 90 VAL B CA 1
ATOM 839 C C . VAL B 2 84 ? 3.868 26.154 50.205 1.00 30.18 90 VAL B C 1
ATOM 840 O O . VAL B 2 84 ? 4.285 26.080 51.359 1.00 32.23 90 VAL B O 1
ATOM 845 N N . HIS B 2 85 ? 3.917 27.284 49.511 1.00 29.97 91 HIS B N 1
ATOM 846 C CA . HIS B 2 85 ? 4.412 28.522 50.118 1.00 29.05 91 HIS B CA 1
ATOM 847 C C . HIS B 2 85 ? 3.671 28.917 51.406 1.00 29.03 91 HIS B C 1
ATOM 848 O O . HIS B 2 85 ? 2.441 29.009 51.435 1.00 27.39 91 HIS B O 1
ATOM 857 N N . LYS B 2 86 ? 4.435 29.186 52.459 1.00 30.79 92 LYS B N 1
ATOM 858 C CA . LYS B 2 86 ? 3.866 29.553 53.758 1.00 37.46 92 LYS B CA 1
ATOM 859 C C . LYS B 2 86 ? 2.908 30.742 53.734 1.00 38.71 92 LYS B C 1
ATOM 860 O O . LYS B 2 86 ? 1.948 30.774 54.502 1.00 41.82 92 LYS B O 1
ATOM 870 N N . GLU B 2 87 ? 3.176 31.718 52.871 1.00 38.80 93 GLU B N 1
ATOM 871 C CA . GLU B 2 87 ? 2.339 32.915 52.781 1.00 38.22 93 GLU B CA 1
ATOM 872 C C . GLU B 2 87 ? 1.370 32.929 51.605 1.00 34.66 93 GLU B C 1
ATOM 873 O O . GLU B 2 87 ? 1.067 33.992 51.067 1.00 34.50 93 GLU B O 1
ATOM 880 N N . PHE B 2 88 ? 0.934 31.756 51.168 1.00 32.74 94 PHE B N 1
ATOM 881 C CA . PHE B 2 88 ? -0.019 31.677 50.076 1.00 27.73 94 PHE B CA 1
ATOM 882 C C . PHE B 2 88 ? -1.316 32.180 50.671 1.00 29.64 94 PHE B C 1
ATOM 883 O O . PHE B 2 88 ? -1.687 31.777 51.771 1.00 30.59 94 PHE B O 1
ATOM 892 N N . ASP B 2 89 ? -1.980 33.087 49.965 1.00 30.70 95 ASP B N 1
ATOM 893 C CA . ASP B 2 89 ? -3.236 33.643 50.427 1.00 28.51 95 ASP B CA 1
ATOM 894 C C . ASP B 2 89 ? -4.331 32.979 49.651 1.00 28.08 95 ASP B C 1
ATOM 895 O O . ASP B 2 89 ? -4.480 33.216 48.464 1.00 27.97 95 ASP B O 1
ATOM 901 N N . ASP B 2 90 ? -5.161 32.230 50.348 1.00 29.45 96 ASP B N 1
ATOM 902 C CA . ASP B 2 90 ? -6.249 31.526 49.711 1.00 33.05 96 ASP B CA 1
ATOM 903 C C . ASP B 2 90 ? -7.288 32.441 49.083 1.00 33.70 96 ASP B C 1
ATOM 904 O O . ASP B 2 90 ? -8.054 32.000 48.239 1.00 38.74 96 ASP B O 1
ATOM 910 N N . ASP B 2 91 ? -7.361 33.693 49.521 1.00 34.71 97 ASP B N 1
ATOM 911 C CA . ASP B 2 91 ? -8.336 34.628 48.951 1.00 33.94 97 ASP B CA 1
ATOM 912 C C . ASP B 2 91 ? -7.846 35.419 47.742 1.00 34.49 97 ASP B C 1
ATOM 913 O O . ASP B 2 91 ? -8.596 35.636 46.798 1.00 37.14 97 ASP B O 1
ATOM 919 N N . THR B 2 92 ? -6.602 35.878 47.774 1.00 31.67 98 THR B N 1
ATOM 920 C CA . THR B 2 92 ? -6.072 36.687 46.680 1.00 28.62 98 THR B CA 1
ATOM 921 C C . THR B 2 92 ? -5.163 35.905 45.704 1.00 30.41 98 THR B C 1
ATOM 922 O O . THR B 2 92 ? -4.935 36.336 44.560 1.00 31.17 98 THR B O 1
ATOM 928 N N . TYR B 2 93 ? -4.688 34.749 46.165 1.00 26.83 99 TYR B N 1
ATOM 929 C CA . TYR B 2 93 ? -3.790 33.862 45.434 1.00 28.32 99 TYR B CA 1
ATOM 930 C C . TYR B 2 93 ? -2.368 34.340 45.378 1.00 27.94 99 TYR B C 1
ATOM 931 O O . TYR B 2 93 ? -1.577 33.830 44.586 1.00 29.90 99 TYR B O 1
ATOM 942 N N . ASP B 2 94 ? -2.041 35.305 46.236 1.00 29.06 100 ASP B N 1
ATOM 943 C CA . ASP B 2 94 ? -0.689 35.858 46.313 1.00 29.80 100 ASP B CA 1
ATOM 944 C C . ASP B 2 94 ? 0.199 34.730 46.821 1.00 24.99 100 ASP B C 1
ATOM 945 O O . ASP B 2 94 ? -0.251 33.911 47.603 1.00 25.36 100 ASP B O 1
ATOM 951 N N . ASN B 2 95 ? 1.423 34.648 46.315 1.00 26.56 101 ASN B N 1
ATOM 952 C CA . ASN B 2 95 ? 2.371 33.604 46.725 1.00 30.09 101 ASN B CA 1
ATOM 953 C C . ASN B 2 95 ? 1.913 32.210 46.305 1.00 27.01 101 ASN B C 1
ATOM 954 O O . ASN B 2 95 ? 2.133 31.235 47.017 1.00 28.40 101 ASN B O 1
ATOM 962 N N . ASP B 2 96 ? 1.314 32.130 45.120 1.00 26.03 102 ASP B N 1
ATOM 963 C CA . ASP B 2 96 ? 0.805 30.879 44.544 1.00 24.65 102 ASP B CA 1
ATOM 964 C C . ASP B 2 96 ? 1.946 30.044 43.894 1.00 26.23 102 ASP B C 1
ATOM 965 O O . ASP B 2 96 ? 2.097 30.016 42.668 1.00 24.72 102 ASP B O 1
ATOM 971 N N . ILE B 2 97 ? 2.730 29.362 44.730 1.00 22.73 103 ILE B N 1
ATOM 972 C CA . ILE B 2 97 ? 3.856 28.555 44.288 1.00 21.10 103 ILE B CA 1
ATOM 973 C C . ILE B 2 97 ? 4.062 27.359 45.248 1.00 24.66 103 ILE B C 1
ATOM 974 O O . ILE B 2 97 ? 3.815 27.461 46.459 1.00 26.39 103 ILE B O 1
ATOM 980 N N . ALA B 2 98 ? 4.406 26.201 44.684 1.00 23.37 104 ALA B N 1
ATOM 981 C CA . ALA B 2 98 ? 4.649 24.975 45.455 1.00 21.78 104 ALA B CA 1
ATOM 982 C C . ALA B 2 98 ? 5.786 24.225 44.794 1.00 23.06 104 ALA B C 1
ATOM 983 O O . ALA B 2 98 ? 6.087 24.466 43.616 1.00 24.12 104 ALA B O 1
ATOM 986 N N . LEU B 2 99 ? 6.403 23.332 45.568 1.00 24.78 105 LEU B N 1
ATOM 987 C CA . LEU B 2 99 ? 7.513 22.474 45.143 1.00 25.88 105 LEU B CA 1
ATOM 988 C C . LEU B 2 99 ? 7.109 21.041 45.446 1.00 24.62 105 LEU B C 1
ATOM 989 O O . LEU B 2 99 ? 6.606 20.774 46.524 1.00 23.19 105 LEU B O 1
ATOM 995 N N . LEU B 2 100 ? 7.269 20.132 44.493 1.00 22.89 106 LEU B N 1
ATOM 996 C CA . LEU B 2 100 ? 6.933 18.744 44.744 1.00 24.12 106 LEU B CA 1
ATOM 997 C C . LEU B 2 100 ? 8.183 17.933 44.533 1.00 25.30 106 LEU B C 1
ATOM 998 O O . LEU B 2 100 ? 8.932 18.203 43.602 1.00 26.15 106 LEU B O 1
ATOM 1004 N N . GLN B 2 101 ? 8.448 17.005 45.451 1.00 27.43 107 GLN B N 1
ATOM 1005 C CA . GLN B 2 101 ? 9.623 16.147 45.377 1.00 27.58 107 GLN B CA 1
ATOM 1006 C C . GLN B 2 101 ? 9.228 14.760 44.878 1.00 27.17 107 GLN B C 1
ATOM 1007 O O . GLN B 2 101 ? 8.281 14.164 45.373 1.00 26.30 107 GLN B O 1
ATOM 1016 N N . LEU B 2 102 ? 9.961 14.248 43.900 1.00 25.22 108 LEU B N 1
ATOM 1017 C CA . LEU B 2 102 ? 9.665 12.942 43.345 1.00 27.28 108 LEU B CA 1
ATOM 1018 C C . LEU B 2 102 ? 10.294 11.844 44.193 1.00 29.59 108 LEU B C 1
ATOM 1019 O O . LEU B 2 102 ? 11.367 12.038 44.769 1.00 28.76 108 LEU B O 1
ATOM 1025 N N . LYS B 2 103 ? 9.617 10.703 44.280 1.00 30.64 109 LYS B N 1
ATOM 1026 C CA . LYS B 2 103 ? 10.121 9.568 45.033 1.00 34.36 109 LYS B CA 1
ATOM 1027 C C . LYS B 2 103 ? 11.061 8.791 44.120 1.00 35.87 109 LYS B C 1
ATOM 1028 O O . LYS B 2 103 ? 10.842 8.705 42.911 1.00 35.74 109 LYS B O 1
ATOM 1038 N N . SER B 2 104 ? 12.113 8.225 44.694 1.00 38.10 110 SER B N 1
ATOM 1039 C CA . SER B 2 104 ? 13.096 7.496 43.906 1.00 38.51 110 SER B CA 1
ATOM 1040 C C . SER B 2 104 ? 14.035 6.742 44.846 1.00 42.86 110 SER B C 1
ATOM 1041 O O . SER B 2 104 ? 14.000 6.943 46.068 1.00 44.15 110 SER B O 1
ATOM 1046 N N . ASP B 2 105 A 14.873 5.880 44.276 1.00 46.39 110 ASP B N 1
ATOM 1047 C CA . ASP B 2 105 A 15.824 5.093 45.063 1.00 49.29 110 ASP B CA 1
ATOM 1048 C C . ASP B 2 105 A 17.234 5.712 45.181 1.00 46.79 110 ASP B C 1
ATOM 1049 O O . ASP B 2 105 A 18.135 5.139 45.809 1.00 46.13 110 ASP B O 1
ATOM 1055 N N . SER B 2 106 B 17.408 6.888 44.585 1.00 44.05 110 SER B N 1
ATOM 1056 C CA . SER B 2 106 B 18.678 7.603 44.626 1.00 42.34 110 SER B CA 1
ATOM 1057 C C . SER B 2 106 B 18.386 9.105 44.567 1.00 40.57 110 SER B C 1
ATOM 1058 O O . SER B 2 106 B 17.233 9.528 44.707 1.00 42.28 110 SER B O 1
ATOM 1063 N N . SER B 2 107 C 19.428 9.911 44.393 1.00 38.64 110 SER B N 1
ATOM 1064 C CA . SER B 2 107 C 19.260 11.358 44.276 1.00 36.79 110 SER B CA 1
ATOM 1065 C C . SER B 2 107 C 18.860 11.760 42.838 1.00 36.19 110 SER B C 1
ATOM 1066 O O . SER B 2 107 C 18.840 12.946 42.513 1.00 38.38 110 SER B O 1
ATOM 1071 N N . ARG B 2 108 D 18.588 10.783 41.969 1.00 36.23 110 ARG B N 1
ATOM 1072 C CA . ARG B 2 108 D 18.177 11.084 40.593 1.00 39.95 110 ARG B CA 1
ATOM 1073 C C . ARG B 2 108 D 16.810 10.462 40.352 1.00 38.46 110 ARG B C 1
ATOM 1074 O O . ARG B 2 108 D 16.604 9.277 40.614 1.00 41.28 110 ARG B O 1
ATOM 1088 N N . CYS B 2 109 ? 15.885 11.257 39.832 1.00 36.09 111 CYS B N 1
ATOM 1089 C CA . CYS B 2 109 ? 14.535 10.780 39.584 1.00 33.38 111 CYS B CA 1
ATOM 1090 C C . CYS B 2 109 ? 14.190 10.733 38.106 1.00 30.58 111 CYS B C 1
ATOM 1091 O O . CYS B 2 109 ? 14.240 9.672 37.505 1.00 27.87 111 CYS B O 1
ATOM 1095 N N . ALA B 2 110 ? 13.789 11.862 37.530 1.00 29.25 112 ALA B N 1
ATOM 1096 C CA . ALA B 2 110 ? 13.470 11.891 36.110 1.00 27.72 112 ALA B CA 1
ATOM 1097 C C . ALA B 2 110 ? 14.767 11.806 35.310 1.00 28.77 112 ALA B C 1
ATOM 1098 O O . ALA B 2 110 ? 15.824 12.284 35.741 1.00 29.72 112 ALA B O 1
ATOM 1101 N N . GLN B 2 111 ? 14.687 11.182 34.146 1.00 29.04 113 GLN B N 1
ATOM 1102 C CA . GLN B 2 111 ? 15.843 11.034 33.282 1.00 28.30 113 GLN B CA 1
ATOM 1103 C C . GLN B 2 111 ? 15.512 11.722 31.977 1.00 28.85 113 GLN B C 1
ATOM 1104 O O . GLN B 2 111 ? 14.394 11.639 31.483 1.00 32.30 113 GLN B O 1
ATOM 1113 N N . GLU B 2 112 ? 16.502 12.399 31.426 1.00 32.16 114 GLU B N 1
ATOM 1114 C CA . GLU B 2 112 ? 16.349 13.148 30.196 1.00 31.68 114 GLU B CA 1
ATOM 1115 C C . GLU B 2 112 ? 16.112 12.272 29.006 1.00 30.58 114 GLU B C 1
ATOM 1116 O O . GLU B 2 112 ? 16.734 11.231 28.859 1.00 34.95 114 GLU B O 1
ATOM 1123 N N . SER B 2 113 ? 15.214 12.721 28.147 1.00 29.64 115 SER B N 1
ATOM 1124 C CA . SER B 2 113 ? 14.885 12.013 26.933 1.00 27.10 115 SER B CA 1
ATOM 1125 C C . SER B 2 113 ? 14.316 13.094 26.047 1.00 27.12 115 SER B C 1
ATOM 1126 O O . SER B 2 113 ? 14.301 14.263 26.436 1.00 27.32 115 SER B O 1
ATOM 1131 N N . SER B 2 114 ? 13.842 12.724 24.865 1.00 29.62 116 SER B N 1
ATOM 1132 C CA . SER B 2 114 ? 13.265 13.709 23.948 1.00 29.64 116 SER B CA 1
ATOM 1133 C C . SER B 2 114 ? 11.952 14.254 24.468 1.00 25.33 116 SER B C 1
ATOM 1134 O O . SER B 2 114 ? 11.501 15.308 24.028 1.00 27.58 116 SER B O 1
ATOM 1139 N N . VAL B 2 115 ? 11.359 13.524 25.411 1.00 23.22 117 VAL B N 1
ATOM 1140 C CA . VAL B 2 115 ? 10.068 13.872 25.989 1.00 22.97 117 VAL B CA 1
ATOM 1141 C C . VAL B 2 115 ? 10.113 14.347 27.425 1.00 21.12 117 VAL B C 1
ATOM 1142 O O . VAL B 2 115 ? 9.086 14.691 27.989 1.00 21.64 117 VAL B O 1
ATOM 1147 N N . VAL B 2 116 ? 11.288 14.319 28.034 1.00 19.82 118 VAL B N 1
ATOM 1148 C CA . VAL B 2 116 ? 11.426 14.765 29.402 1.00 20.38 118 VAL B CA 1
ATOM 1149 C C . VAL B 2 116 ? 12.718 15.574 29.474 1.00 22.48 118 VAL B C 1
ATOM 1150 O O . VAL B 2 116 ? 13.788 15.070 29.156 1.00 25.13 118 VAL B O 1
ATOM 1155 N N . ARG B 2 117 ? 12.594 16.842 29.859 1.00 24.38 119 ARG B N 1
ATOM 1156 C CA . ARG B 2 117 ? 13.721 17.765 29.972 1.00 21.03 119 ARG B CA 1
ATOM 1157 C C . ARG B 2 117 ? 13.278 18.957 30.823 1.00 22.80 119 ARG B C 1
ATOM 1158 O O . ARG B 2 117 ? 12.099 19.301 30.848 1.00 26.31 119 ARG B O 1
ATOM 1172 N N . THR B 2 118 ? 14.215 19.562 31.545 1.00 22.80 120 THR B N 1
ATOM 1173 C CA . THR B 2 118 ? 13.938 20.703 32.425 1.00 19.25 120 THR B CA 1
ATOM 1174 C C . THR B 2 118 ? 13.895 22.048 31.686 1.00 19.35 120 THR B C 1
ATOM 1175 O O . THR B 2 118 ? 14.463 22.185 30.605 1.00 17.43 120 THR B O 1
ATOM 1181 N N . VAL B 2 119 ? 13.148 23.007 32.217 1.00 19.04 121 VAL B N 1
ATOM 1182 C CA . VAL B 2 119 ? 13.136 24.354 31.636 1.00 19.95 121 VAL B CA 1
ATOM 1183 C C . VAL B 2 119 ? 14.296 25.005 32.388 1.00 21.26 121 VAL B C 1
ATOM 1184 O O . VAL B 2 119 ? 14.692 24.513 33.449 1.00 22.67 121 VAL B O 1
ATOM 1189 N N . CYS B 2 120 ? 14.778 26.149 31.925 1.00 22.17 122 CYS B N 1
ATOM 1190 C CA . CYS B 2 120 ? 15.836 26.841 32.677 1.00 23.24 122 CYS B CA 1
ATOM 1191 C C . CYS B 2 120 ? 15.158 27.849 33.611 1.00 24.16 122 CYS B C 1
ATOM 1192 O O . CYS B 2 120 ? 14.128 28.428 33.258 1.00 25.96 122 CYS B O 1
ATOM 1196 N N . LEU B 2 121 ? 15.678 28.021 34.819 1.00 27.03 123 LEU B N 1
ATOM 1197 C CA . LEU B 2 121 ? 15.100 29.010 35.729 1.00 26.26 123 LEU B CA 1
ATOM 1198 C C . LEU B 2 121 ? 15.598 30.382 35.236 1.00 27.01 123 LEU B C 1
ATOM 1199 O O . LEU B 2 121 ? 16.637 30.471 34.564 1.00 26.51 123 LEU B O 1
ATOM 1205 N N . PRO B 2 122 ? 14.840 31.458 35.513 1.00 28.34 124 PRO B N 1
ATOM 1206 C CA . PRO B 2 122 ? 15.258 32.783 35.053 1.00 28.12 124 PRO B CA 1
ATOM 1207 C C . PRO B 2 122 ? 16.343 33.413 35.894 1.00 30.61 124 PRO B C 1
ATOM 1208 O O . PRO B 2 122 ? 16.543 33.038 37.051 1.00 29.12 124 PRO B O 1
ATOM 1212 N N . PRO B 2 123 ? 17.137 34.304 35.282 1.00 36.70 125 PRO B N 1
ATOM 1213 C CA . PRO B 2 123 ? 18.201 34.993 36.021 1.00 39.23 125 PRO B CA 1
ATOM 1214 C C . PRO B 2 123 ? 17.439 35.952 36.931 1.00 40.53 125 PRO B C 1
ATOM 1215 O O . PRO B 2 123 ? 16.416 36.530 36.522 1.00 39.36 125 PRO B O 1
ATOM 1219 N N . ALA B 2 124 ? 17.902 36.095 38.164 1.00 41.61 126 ALA B N 1
ATOM 1220 C CA . ALA B 2 124 ? 17.222 36.954 39.121 1.00 43.37 126 ALA B CA 1
ATOM 1221 C C . ALA B 2 124 ? 16.943 38.340 38.559 1.00 45.41 126 ALA B C 1
ATOM 1222 O O . ALA B 2 124 ? 15.924 38.958 38.872 1.00 46.13 126 ALA B O 1
ATOM 1225 N N . ASP B 2 125 ? 17.857 38.829 37.730 1.00 47.67 127 ASP B N 1
ATOM 1226 C CA . ASP B 2 125 ? 17.683 40.138 37.124 1.00 52.19 127 ASP B CA 1
ATOM 1227 C C . ASP B 2 125 ? 17.153 40.027 35.708 1.00 51.59 127 ASP B C 1
ATOM 1228 O O . ASP B 2 125 ? 17.611 40.758 34.822 1.00 56.80 127 ASP B O 1
ATOM 1234 N N . LEU B 2 126 ? 16.245 39.084 35.466 1.00 46.36 128 LEU B N 1
ATOM 1235 C CA . LEU B 2 126 ? 15.689 38.952 34.130 1.00 43.91 128 LEU B CA 1
ATOM 1236 C C . LEU B 2 126 ? 14.605 39.989 34.003 1.00 43.94 128 LEU B C 1
ATOM 1237 O O . LEU B 2 126 ? 13.808 40.175 34.920 1.00 44.46 128 LEU B O 1
ATOM 1243 N N . GLN B 2 127 ? 14.628 40.710 32.889 1.00 45.12 129 GLN B N 1
ATOM 1244 C CA . GLN B 2 127 ? 13.629 41.733 32.589 1.00 45.48 129 GLN B CA 1
ATOM 1245 C C . GLN B 2 127 ? 13.474 41.716 31.084 1.00 41.05 129 GLN B C 1
ATOM 1246 O O . GLN B 2 127 ? 14.449 41.874 30.353 1.00 44.35 129 GLN B O 1
ATOM 1255 N N . LEU B 2 128 ? 12.265 41.423 30.629 1.00 38.55 130 LEU B N 1
ATOM 1256 C CA . LEU B 2 128 ? 11.973 41.382 29.206 1.00 36.30 130 LEU B CA 1
ATOM 1257 C C . LEU B 2 128 ? 11.151 42.614 28.827 1.00 34.65 130 LEU B C 1
ATOM 1258 O O . LEU B 2 128 ? 10.473 43.220 29.675 1.00 36.94 130 LEU B O 1
ATOM 1264 N N . PRO B 2 129 ? 11.263 43.048 27.569 1.00 32.22 131 PRO B N 1
ATOM 1265 C CA . PRO B 2 129 ? 10.523 44.211 27.078 1.00 28.85 131 PRO B CA 1
ATOM 1266 C C . PRO B 2 129 ? 9.026 43.913 27.097 1.00 29.24 131 PRO B C 1
ATOM 1267 O O . PRO B 2 129 ? 8.622 42.755 27.050 1.00 29.35 131 PRO B O 1
ATOM 1271 N N . ASP B 2 130 ? 8.200 44.949 27.166 1.00 29.17 132 ASP B N 1
ATOM 1272 C CA . ASP B 2 130 ? 6.756 44.762 27.142 1.00 26.50 132 ASP B CA 1
ATOM 1273 C C . ASP B 2 130 ? 6.390 44.111 25.824 1.00 25.96 132 ASP B C 1
ATOM 1274 O O . ASP B 2 130 ? 7.024 44.361 24.796 1.00 22.63 132 ASP B O 1
ATOM 1280 N N . TRP B 2 131 ? 5.365 43.273 25.870 1.00 25.15 133 TRP B N 1
ATOM 1281 C CA . TRP B 2 131 ? 4.863 42.615 24.686 1.00 24.12 133 TRP B CA 1
ATOM 1282 C C . TRP B 2 131 ? 5.716 41.477 24.166 1.00 22.76 133 TRP B C 1
ATOM 1283 O O . TRP B 2 131 ? 5.467 40.986 23.079 1.00 26.62 133 TRP B O 1
ATOM 1296 N N . THR B 2 132 ? 6.718 41.047 24.924 1.00 23.50 134 THR B N 1
ATOM 1297 C CA . THR B 2 132 ? 7.554 39.916 24.492 1.00 24.61 134 THR B CA 1
ATOM 1298 C C . THR B 2 132 ? 6.616 38.728 24.275 1.00 26.48 134 THR B C 1
ATOM 1299 O O . THR B 2 132 ? 5.692 38.511 25.081 1.00 25.03 134 THR B O 1
ATOM 1305 N N . GLU B 2 133 ? 6.819 37.974 23.198 1.00 26.54 135 GLU B N 1
ATOM 1306 C CA . GLU B 2 133 ? 5.962 36.828 22.961 1.00 29.28 135 GLU B CA 1
ATOM 1307 C C . GLU B 2 133 ? 6.496 35.617 23.697 1.00 27.77 135 GLU B C 1
ATOM 1308 O O . GLU B 2 133 ? 7.676 35.288 23.602 1.00 29.27 135 G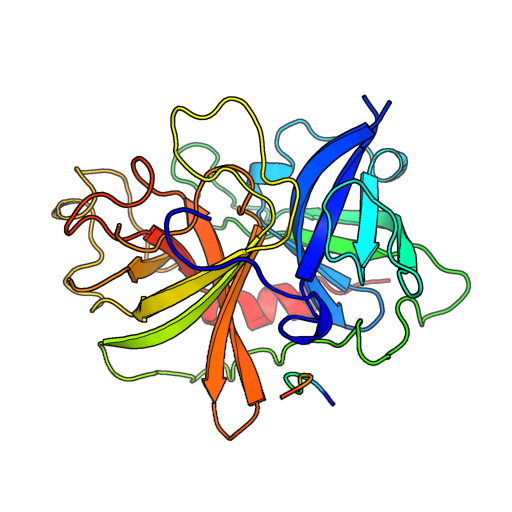LU B O 1
ATOM 1315 N N . CYS B 2 134 ? 5.614 34.958 24.432 1.00 25.25 136 CYS B N 1
ATOM 1316 C CA . CYS B 2 134 ? 5.979 33.798 25.209 1.00 21.09 136 CYS B CA 1
ATOM 1317 C C . CYS B 2 134 ? 4.927 32.766 24.929 1.00 22.75 136 CYS B C 1
ATOM 1318 O O . CYS B 2 134 ? 3.935 33.048 24.265 1.00 22.88 136 CYS B O 1
ATOM 1322 N N . GLU B 2 135 ? 5.121 31.562 25.437 1.00 23.27 137 GLU B N 1
ATOM 1323 C CA . GLU B 2 135 ? 4.131 30.544 25.205 1.00 24.62 137 GLU B CA 1
ATOM 1324 C C . GLU B 2 135 ? 3.854 29.774 26.457 1.00 22.85 137 GLU B C 1
ATOM 1325 O O . GLU B 2 135 ? 4.581 29.918 27.434 1.00 21.17 137 GLU B O 1
ATOM 1332 N N . LEU B 2 136 ? 2.752 29.031 26.455 1.00 21.35 138 LEU B N 1
ATOM 1333 C CA . LEU B 2 136 ? 2.359 28.234 27.612 1.00 23.26 138 LEU B CA 1
ATOM 1334 C C . LEU B 2 136 ? 1.798 26.900 27.173 1.00 22.74 138 LEU B C 1
ATOM 1335 O O . LEU B 2 136 ? 1.583 26.682 25.989 1.00 22.42 138 LEU B O 1
ATOM 1341 N N . SER B 2 137 ? 1.591 25.999 28.127 1.00 20.88 139 SER B N 1
ATOM 1342 C CA . SER B 2 137 ? 1.030 24.688 27.822 1.00 22.54 139 SER B CA 1
ATOM 1343 C C . SER B 2 137 ? 0.185 24.092 28.981 1.00 20.18 139 SER B C 1
ATOM 1344 O O . SER B 2 137 ? 0.183 24.612 30.098 1.00 18.97 139 SER B O 1
ATOM 1349 N N . GLY B 2 138 ? -0.626 23.083 28.678 1.00 21.32 140 GLY B N 1
ATOM 1350 C CA . GLY B 2 138 ? -1.440 22.465 29.710 1.00 19.96 140 GLY B CA 1
ATOM 1351 C C . GLY B 2 138 ? -2.490 21.537 29.141 1.00 20.25 140 GLY B C 1
ATOM 1352 O O . GLY B 2 138 ? -2.761 21.578 27.936 1.00 19.06 140 GLY B O 1
ATOM 1354 N N . TYR B 2 139 ? -3.075 20.702 30.004 1.00 23.40 141 TYR B N 1
ATOM 1355 C CA . TYR B 2 139 ? -4.122 19.742 29.612 1.00 21.93 141 TYR B CA 1
ATOM 1356 C C . TYR B 2 139 ? -5.479 20.247 30.077 1.00 21.88 141 TYR B C 1
ATOM 1357 O O . TYR B 2 139 ? -6.456 19.522 30.040 1.00 22.33 141 TYR B O 1
ATOM 1368 N N . GLY B 2 140 ? -5.523 21.488 30.533 1.00 21.19 142 GLY B N 1
ATOM 1369 C CA . GLY B 2 140 ? -6.763 22.050 31.022 1.00 22.25 142 GLY B CA 1
ATOM 1370 C C . GLY B 2 140 ? -7.850 22.249 29.990 1.00 21.22 142 GLY B C 1
ATOM 1371 O O . GLY B 2 140 ? -7.671 21.977 28.806 1.00 19.86 142 GLY B O 1
ATOM 1373 N N . LYS B 2 141 ? -8.961 22.793 30.467 1.00 21.81 143 LYS B N 1
ATOM 1374 C CA . LYS B 2 141 ? -10.135 23.067 29.661 1.00 21.33 143 LYS B CA 1
ATOM 1375 C C . LYS B 2 141 ? -9.850 23.963 28.477 1.00 21.11 143 LYS B C 1
ATOM 1376 O O . LYS B 2 141 ? -8.890 24.755 28.468 1.00 21.49 143 LYS B O 1
ATOM 1386 N N . HIS B 2 142 ? -10.729 23.845 27.494 1.00 20.26 144 HIS B N 1
ATOM 1387 C CA . HIS B 2 142 ? -10.662 24.627 26.276 1.00 23.42 144 HIS B CA 1
ATOM 1388 C C . HIS B 2 142 ? -11.468 25.919 26.435 1.00 26.29 144 HIS B C 1
ATOM 1389 O O . HIS B 2 142 ? -11.224 26.919 25.745 1.00 26.73 144 HIS B O 1
ATOM 1398 N N . GLU B 2 143 ? -12.465 25.873 27.307 1.00 25.87 145 GLU B N 1
ATOM 1399 C CA . GLU B 2 143 ? -13.301 27.028 27.563 1.00 28.63 145 GLU B CA 1
ATOM 1400 C C . GLU B 2 143 ? -13.684 26.901 29.010 1.00 27.57 145 GLU B C 1
ATOM 1401 O O . GLU B 2 143 ? -13.741 25.797 29.553 1.00 25.68 145 GLU B O 1
ATOM 1408 N N . ALA B 2 144 ? -13.971 28.038 29.621 1.00 31.41 146 ALA B N 1
ATOM 1409 C CA . ALA B 2 144 ? -14.355 28.092 31.023 1.00 35.43 146 ALA B CA 1
ATOM 1410 C C . ALA B 2 144 ? -15.615 27.284 31.322 1.00 36.40 146 ALA B C 1
ATOM 1411 O O . ALA B 2 144 ? -15.690 26.620 32.355 1.00 39.33 146 ALA B O 1
ATOM 1414 N N . LEU B 2 145 ? -16.587 27.318 30.411 1.00 39.44 147 LEU B N 1
ATOM 1415 C CA . LEU B 2 145 ? -17.838 26.594 30.624 1.00 43.47 147 LEU B CA 1
ATOM 1416 C C . LEU B 2 145 ? -17.752 25.111 30.298 1.00 43.41 147 LEU B C 1
ATOM 1417 O O . LEU B 2 145 ? -18.743 24.399 30.381 1.00 45.90 147 LEU B O 1
ATOM 1423 N N . SER B 2 146 ? -16.565 24.647 29.934 1.00 43.62 148 SER B N 1
ATOM 1424 C CA . SER B 2 146 ? -16.369 23.248 29.597 1.00 43.57 148 SER B CA 1
ATOM 1425 C C . SER B 2 146 ? -16.298 22.414 30.875 1.00 43.14 148 SER B C 1
ATOM 1426 O O . SER B 2 146 ? -15.771 22.873 31.885 1.00 43.97 148 SER B O 1
ATOM 1431 N N . PRO B 2 147 ? -16.923 21.222 30.878 1.00 43.28 149 PRO B N 1
ATOM 1432 C CA . PRO B 2 147 ? -16.915 20.334 32.047 1.00 40.29 149 PRO B CA 1
ATOM 1433 C C . PRO B 2 147 ? -15.838 19.246 31.937 1.00 38.01 149 PRO B C 1
ATOM 1434 O O . PRO B 2 147 ? -15.747 18.344 32.774 1.00 39.52 149 PRO B O 1
ATOM 1438 N N . PHE B 2 148 ? -15.013 19.339 30.907 1.00 33.23 150 PHE B N 1
ATOM 1439 C CA . PHE B 2 148 ? -13.990 18.345 30.689 1.00 29.86 150 PHE B CA 1
ATOM 1440 C C . PHE B 2 148 ? -12.669 19.024 30.430 1.00 27.33 150 PHE B C 1
ATOM 1441 O O . PHE B 2 148 ? -12.624 20.109 29.858 1.00 27.75 150 PHE B O 1
ATOM 1450 N N . TYR B 2 149 ? -11.591 18.373 30.837 1.00 23.99 151 TYR B N 1
ATOM 1451 C CA . TYR B 2 149 ? -10.259 18.887 30.571 1.00 22.07 151 TYR B CA 1
ATOM 1452 C C . TYR B 2 149 ? -9.902 18.426 29.160 1.00 21.49 151 TYR B C 1
ATOM 1453 O O . TYR B 2 149 ? -10.677 17.695 28.523 1.00 22.75 151 TYR B O 1
ATOM 1464 N N . SER B 2 150 ? -8.733 18.813 28.668 1.00 18.75 152 SER B N 1
ATOM 1465 C CA . SER B 2 150 ? -8.353 18.403 27.327 1.00 20.76 152 SER B CA 1
ATOM 1466 C C . SER B 2 150 ? -7.844 16.961 27.289 1.00 21.34 152 SER B C 1
ATOM 1467 O O . SER B 2 150 ? -7.234 16.474 28.235 1.00 21.98 152 SER B O 1
ATOM 1472 N N . GLU B 2 151 ? -8.117 16.278 26.185 1.00 18.95 153 GLU B N 1
ATOM 1473 C CA . GLU B 2 151 ? -7.660 14.910 25.994 1.00 19.48 153 GLU B CA 1
ATOM 1474 C C . GLU B 2 151 ? -6.177 14.944 25.605 1.00 18.44 153 GLU B C 1
ATOM 1475 O O . GLU B 2 151 ? -5.449 13.995 25.854 1.00 21.55 153 GLU B O 1
ATOM 1482 N N . ARG B 2 152 ? -5.754 16.045 24.985 1.00 16.67 154 ARG B N 1
ATOM 1483 C CA . ARG B 2 152 ? -4.384 16.236 24.533 1.00 11.76 154 ARG B CA 1
ATOM 1484 C C . ARG B 2 152 ? -3.786 17.572 24.975 1.00 16.17 154 ARG B C 1
ATOM 1485 O O . ARG B 2 152 ? -4.512 18.558 25.157 1.00 16.20 154 ARG B O 1
ATOM 1499 N N . LEU B 2 153 ? -2.465 17.577 25.170 1.00 17.05 155 LEU B N 1
ATOM 1500 C CA . LEU B 2 153 ? -1.708 18.768 25.554 1.00 16.50 155 LEU B CA 1
ATOM 1501 C C . LEU B 2 153 ? -1.947 19.843 24.506 1.00 13.71 155 LEU B C 1
ATOM 1502 O O . LEU B 2 153 ? -2.024 19.546 23.334 1.00 18.36 155 LEU B O 1
ATOM 1508 N N . LYS B 2 154 ? -2.075 21.084 24.938 1.00 18.16 156 LYS B N 1
ATOM 1509 C CA . LYS B 2 154 ? -2.261 22.206 24.029 1.00 16.50 156 LYS B CA 1
ATOM 1510 C C . LYS B 2 154 ? -1.258 23.283 24.390 1.00 20.40 156 LYS B C 1
ATOM 1511 O O . LYS B 2 154 ? -0.703 23.308 25.515 1.00 18.92 156 LYS B O 1
ATOM 1521 N N . GLU B 2 155 ? -1.020 24.170 23.429 1.00 22.25 157 GLU B N 1
ATOM 1522 C CA . GLU B 2 155 ? -0.122 25.292 23.625 1.00 21.85 157 GLU B CA 1
ATOM 1523 C C . GLU B 2 155 ? -0.768 26.560 23.087 1.00 22.03 157 GLU B C 1
ATOM 1524 O O . GLU B 2 155 ? -1.617 26.510 22.204 1.00 20.20 157 GLU B O 1
ATOM 1531 N N . ALA B 2 156 ? -0.406 27.680 23.699 1.00 23.66 158 ALA B N 1
ATOM 1532 C CA . ALA B 2 156 ? -0.904 28.996 23.334 1.00 20.42 158 ALA B CA 1
ATOM 1533 C C . ALA B 2 156 ? 0.302 29.950 23.343 1.00 20.40 158 ALA B C 1
ATOM 1534 O O . ALA B 2 156 ? 1.349 29.658 23.941 1.00 19.43 158 ALA B O 1
ATOM 1537 N N . HIS B 2 157 ? 0.159 31.079 22.665 1.00 24.11 159 HIS B N 1
ATOM 1538 C CA . HIS B 2 157 ? 1.216 32.080 22.578 1.00 23.46 159 HIS B CA 1
ATOM 1539 C C . HIS B 2 157 ? 0.629 33.401 23.037 1.00 21.57 159 HIS B C 1
ATOM 1540 O O . HIS B 2 157 ? -0.316 33.900 22.445 1.00 22.45 159 HIS B O 1
ATOM 1549 N N . VAL B 2 158 ? 1.185 33.969 24.094 1.00 21.16 160 VAL B N 1
ATOM 1550 C CA . VAL B 2 158 ? 0.696 35.232 24.602 1.00 18.67 160 VAL B CA 1
ATOM 1551 C C . VAL B 2 158 ? 1.852 36.225 24.657 1.00 22.06 160 VAL B C 1
ATOM 1552 O O . VAL B 2 158 ? 2.991 35.875 24.350 1.00 27.80 160 VAL B O 1
ATOM 1557 N N . ARG B 2 159 ? 1.554 37.466 25.018 1.00 22.14 161 ARG B N 1
ATOM 1558 C CA . ARG B 2 159 ? 2.558 38.518 25.143 1.00 22.31 161 ARG B CA 1
ATOM 1559 C C . ARG B 2 159 ? 2.511 39.111 26.541 1.00 21.78 161 ARG B C 1
ATOM 1560 O O . ARG B 2 159 ? 1.429 39.279 27.115 1.00 21.43 161 ARG B O 1
ATOM 1574 N N . LEU B 2 160 ? 3.680 39.409 27.102 1.00 22.89 162 LEU B N 1
ATOM 1575 C CA . LEU B 2 160 ? 3.740 39.977 28.440 1.00 21.01 162 LEU B CA 1
ATOM 1576 C C . LEU B 2 160 ? 3.127 41.370 28.405 1.00 24.07 162 LEU B C 1
ATOM 1577 O O . LEU B 2 160 ? 3.452 42.173 27.520 1.00 25.04 162 LEU B O 1
ATOM 1583 N N . TYR B 2 161 ? 2.195 41.628 29.322 1.00 23.03 163 TYR B N 1
ATOM 1584 C CA . TYR B 2 161 ? 1.529 42.921 29.388 1.00 23.80 163 TYR B CA 1
ATOM 1585 C C . TYR B 2 161 ? 2.344 43.859 30.227 1.00 26.50 163 TYR B C 1
ATOM 1586 O O . TYR B 2 161 ? 3.139 43.417 31.053 1.00 27.62 163 TYR B O 1
ATOM 1597 N N . PRO B 2 162 ? 2.219 45.174 29.978 1.00 29.22 164 PRO B N 1
ATOM 1598 C CA . PRO B 2 162 ? 2.981 46.119 30.787 1.00 33.01 164 PRO B CA 1
ATOM 1599 C C . PRO B 2 162 ? 2.454 46.036 32.245 1.00 35.69 164 PRO B C 1
ATOM 1600 O O . PRO B 2 162 ? 1.273 45.732 32.462 1.00 33.72 164 PRO B O 1
ATOM 1604 N N . SER B 2 163 ? 3.328 46.285 33.228 1.00 41.25 165 SER B N 1
ATOM 1605 C CA . SER B 2 163 ? 2.959 46.283 34.658 1.00 42.28 165 SER B CA 1
ATOM 1606 C C . SER B 2 163 ? 1.840 47.287 34.876 1.00 42.05 165 SER B C 1
ATOM 1607 O O . SER B 2 163 ? 0.992 47.089 35.728 1.00 45.76 165 SER B O 1
ATOM 1612 N N . SER B 2 164 ? 1.861 48.367 34.098 1.00 43.58 166 SER B N 1
ATOM 1613 C CA . SER B 2 164 ? 0.860 49.427 34.157 1.00 42.95 166 SER B CA 1
ATOM 1614 C C . SER B 2 164 ? -0.539 48.924 33.806 1.00 43.14 166 SER B C 1
ATOM 1615 O O . SER B 2 164 ? -1.540 49.508 34.233 1.00 46.47 166 SER B O 1
ATOM 1620 N N . ARG B 2 165 ? -0.601 47.848 33.021 1.00 42.38 167 ARG B N 1
ATOM 1621 C CA . ARG B 2 165 ? -1.874 47.251 32.624 1.00 38.82 167 ARG B CA 1
ATOM 1622 C C . ARG B 2 165 ? -2.149 45.982 33.413 1.00 33.20 167 ARG B C 1
ATOM 1623 O O . ARG B 2 165 ? -3.086 45.257 33.143 1.00 32.17 167 ARG B O 1
ATOM 1637 N N . CYS B 2 166 ? -1.331 45.729 34.414 1.00 31.94 168 CYS B N 1
ATOM 1638 C CA . CYS B 2 166 ? -1.518 44.557 35.229 1.00 32.18 168 CYS B CA 1
ATOM 1639 C C . CYS B 2 166 ? -1.922 45.068 36.611 1.00 33.18 168 CYS B C 1
ATOM 1640 O O . CYS B 2 166 ? -1.169 44.957 37.600 1.00 31.69 168 CYS B O 1
ATOM 1644 N N . THR B 2 167 ? -3.101 45.675 36.686 1.00 32.29 169 THR B N 1
ATOM 1645 C CA . THR B 2 167 ? -3.547 46.200 37.972 1.00 35.76 169 THR B CA 1
ATOM 1646 C C . THR B 2 167 ? -4.975 45.778 38.297 1.00 36.64 169 THR B C 1
ATOM 1647 O O . THR B 2 167 ? -5.684 45.252 37.437 1.00 38.31 169 THR B O 1
ATOM 1653 N N . SER B 2 168 A -5.388 46.021 39.540 1.00 37.85 169 SER B N 1
ATOM 1654 C CA . SER B 2 168 A -6.724 45.690 40.015 1.00 38.41 169 SER B CA 1
ATOM 1655 C C . SER B 2 168 A -7.766 46.285 39.103 1.00 39.73 169 SER B C 1
ATOM 1656 O O . SER B 2 168 A -8.710 45.609 38.711 1.00 43.74 169 SER B O 1
ATOM 1661 N N . GLN B 2 169 B -7.564 47.545 38.740 1.00 41.65 169 GLN B N 1
ATOM 1662 C CA . GLN B 2 169 B -8.478 48.272 37.860 1.00 45.92 169 GLN B CA 1
ATOM 1663 C C . GLN B 2 169 B -8.662 47.537 36.542 1.00 48.27 169 GLN B C 1
ATOM 1664 O O . GLN B 2 169 B -9.738 47.572 35.935 1.00 51.76 169 GLN B O 1
ATOM 1673 N N . HIS B 2 170 ? -7.598 46.871 36.109 1.00 48.92 170 HIS B N 1
ATOM 1674 C CA . HIS B 2 170 ? -7.609 46.122 34.867 1.00 47.74 170 HIS B CA 1
ATOM 1675 C C . HIS B 2 170 ? -8.211 44.741 35.037 1.00 47.90 170 HIS B C 1
ATOM 1676 O O . HIS B 2 170 ? -8.838 44.208 34.122 1.00 49.10 170 HIS B O 1
ATOM 1685 N N . LEU B 2 171 ? -8.083 44.186 36.234 1.00 46.34 171 LEU B N 1
ATOM 1686 C CA . LEU B 2 171 ? -8.617 42.865 36.499 1.00 42.15 171 LEU B CA 1
ATOM 1687 C C . LEU B 2 171 ? -9.917 42.880 37.265 1.00 41.61 171 LEU B C 1
ATOM 1688 O O . LEU B 2 171 ? -10.144 42.026 38.100 1.00 40.69 171 LEU B O 1
ATOM 1694 N N . LEU B 2 172 ? -10.787 43.831 36.928 1.00 44.82 172 LEU B N 1
ATOM 1695 C CA . LEU B 2 172 ? -12.104 43.999 37.559 1.00 47.16 172 LEU B CA 1
ATOM 1696 C C . LEU B 2 172 ? -12.037 44.069 39.076 1.00 47.44 172 LEU B C 1
ATOM 1697 O O . LEU B 2 172 ? -12.853 43.462 39.773 1.00 42.83 172 LEU B O 1
ATOM 1703 N N . ASN B 2 173 ? -11.071 44.837 39.566 1.00 49.61 173 ASN B N 1
ATOM 1704 C CA . ASN B 2 173 ? -10.833 45.034 40.994 1.00 50.08 173 ASN B CA 1
ATOM 1705 C C . ASN B 2 173 ? -10.453 43.801 41.786 1.00 48.83 173 ASN B C 1
ATOM 1706 O O . ASN B 2 173 ? -10.585 43.769 43.010 1.00 51.71 173 ASN B O 1
ATOM 1714 N N . ARG B 2 174 ? -9.959 42.785 41.091 1.00 45.75 174 ARG B N 1
ATOM 1715 C CA . ARG B 2 174 ? -9.513 41.584 41.766 1.00 40.31 174 ARG B CA 1
ATOM 1716 C C . ARG B 2 174 ? -8.102 42.004 42.162 1.00 36.78 174 ARG B C 1
ATOM 1717 O O . ARG B 2 174 ? -7.457 42.759 41.443 1.00 35.23 174 ARG B O 1
ATOM 1731 N N . THR B 2 175 ? -7.687 41.623 43.361 1.00 34.69 175 THR B N 1
ATOM 1732 C CA . THR B 2 175 ? -6.385 41.976 43.892 1.00 32.93 175 THR B CA 1
ATOM 1733 C C . THR B 2 175 ? -5.188 41.474 43.086 1.00 34.09 175 THR B C 1
ATOM 1734 O O . THR B 2 175 ? -5.090 40.285 42.789 1.00 34.61 175 THR B O 1
ATOM 1740 N N . VAL B 2 176 ? -4.250 42.381 42.809 1.00 30.55 176 VAL B N 1
ATOM 1741 C CA . VAL B 2 176 ? -3.037 42.076 42.049 1.00 30.45 176 VAL B CA 1
ATOM 1742 C C . VAL B 2 176 ? -1.815 42.588 42.827 1.00 29.51 176 VAL B C 1
ATOM 1743 O O . VAL B 2 176 ? -1.730 43.771 43.125 1.00 35.48 176 VAL B O 1
ATOM 1748 N N . THR B 2 177 ? -0.892 41.700 43.179 1.00 27.71 177 THR B N 1
ATOM 1749 C CA . THR B 2 177 ? 0.301 42.090 43.929 1.00 24.62 177 THR B CA 1
ATOM 1750 C C . THR B 2 177 ? 1.544 42.076 43.045 1.00 25.55 177 THR B C 1
ATOM 1751 O O . THR B 2 177 ? 1.511 41.592 41.912 1.00 25.95 177 THR B O 1
ATOM 1757 N N . ASP B 2 178 ? 2.663 42.531 43.599 1.00 27.67 178 ASP B N 1
ATOM 1758 C CA . ASP B 2 178 ? 3.929 42.566 42.866 1.00 32.33 178 ASP B CA 1
ATOM 1759 C C . ASP B 2 178 ? 4.458 41.173 42.532 1.00 31.95 178 ASP B C 1
ATOM 1760 O O . ASP B 2 178 ? 5.427 41.017 41.778 1.00 30.90 178 ASP B O 1
ATOM 1766 N N . ASN B 2 179 ? 3.860 40.164 43.149 1.00 30.99 179 ASN B N 1
ATOM 1767 C CA . ASN B 2 179 ? 4.272 38.800 42.919 1.00 31.35 179 ASN B CA 1
ATOM 1768 C C . ASN B 2 179 ? 3.493 38.188 41.763 1.00 30.84 179 ASN B C 1
ATOM 1769 O O . ASN B 2 179 ? 3.518 36.962 41.567 1.00 32.43 179 ASN B O 1
ATOM 1777 N N . MET B 2 180 ? 2.828 39.034 40.981 1.00 26.26 180 MET B N 1
ATOM 1778 C CA . MET B 2 180 ? 2.051 38.555 39.853 1.00 24.72 180 MET B CA 1
ATOM 1779 C C . MET B 2 180 ? 2.460 39.215 38.537 1.00 25.91 180 MET B C 1
ATOM 1780 O O . MET B 2 180 ? 3.057 40.294 38.536 1.00 28.12 180 MET B O 1
ATOM 1786 N N . LEU B 2 181 ? 2.205 38.524 37.427 1.00 23.48 181 LEU B N 1
ATOM 1787 C CA . LEU B 2 181 ? 2.492 39.061 36.114 1.00 24.09 181 LEU B CA 1
ATOM 1788 C C . LEU B 2 181 ? 1.354 38.724 35.169 1.00 23.51 181 LEU B C 1
ATOM 1789 O O . LEU B 2 181 ? 0.683 37.722 35.336 1.00 27.34 181 LEU B O 1
ATOM 1795 N N . CYS B 2 182 ? 1.079 39.637 34.251 1.00 25.14 182 CYS B N 1
ATOM 1796 C CA . CYS B 2 182 ? 0.000 39.488 33.294 1.00 22.22 182 CYS B CA 1
ATOM 1797 C C . CYS B 2 182 ? 0.559 39.205 31.924 1.00 18.79 182 CYS B C 1
ATOM 1798 O O . CYS B 2 182 ? 1.612 39.718 31.552 1.00 19.82 182 CYS B O 1
ATOM 1802 N N . ALA B 2 183 ? -0.173 38.407 31.166 1.00 16.77 183 ALA B N 1
ATOM 1803 C CA . ALA B 2 183 ? 0.202 38.050 29.813 1.00 16.30 183 ALA B CA 1
ATOM 1804 C C . ALA B 2 183 ? -1.086 37.666 29.112 1.00 15.49 183 ALA B C 1
ATOM 1805 O O . ALA B 2 183 ? -1.977 37.074 29.724 1.00 20.13 183 ALA B O 1
ATOM 1808 N N . GLY B 2 184 ? -1.224 38.057 27.859 1.00 16.39 184 GLY B N 1
ATOM 1809 C CA . GLY B 2 184 ? -2.428 37.713 27.134 1.00 18.51 184 GLY B CA 1
ATOM 1810 C C . GLY B 2 184 ? -2.237 37.820 25.641 1.00 22.79 184 GLY B C 1
ATOM 1811 O O . GLY B 2 184 ? -1.138 38.087 25.161 1.00 26.45 184 GLY B O 1
ATOM 1813 N N . ASP B 2 185 ? -3.307 37.567 24.904 1.00 28.22 185 ASP B N 1
ATOM 1814 C CA . ASP B 2 185 ? -3.326 37.656 23.446 1.00 32.17 185 ASP B CA 1
ATOM 1815 C C . ASP B 2 185 ? -3.699 39.127 23.123 1.00 33.36 185 ASP B C 1
ATOM 1816 O O . ASP B 2 185 ? -4.703 39.630 23.631 1.00 32.41 185 ASP B O 1
ATOM 1822 N N . THR B 2 186 ? -2.858 39.831 22.358 1.00 36.88 186 THR B N 1
ATOM 1823 C CA . THR B 2 186 ? -3.113 41.238 21.993 1.00 41.55 186 THR B CA 1
ATOM 1824 C C . THR B 2 186 ? -3.806 41.362 20.631 1.00 47.54 186 THR B C 1
ATOM 1825 O O . THR B 2 186 ? -3.236 41.930 19.697 1.00 56.76 186 THR B O 1
ATOM 1831 N N . ARG B 2 187 A -5.007 40.805 20.505 1.00 52.27 186 ARG B N 1
ATOM 1832 C CA . ARG B 2 187 A -5.766 40.864 19.256 1.00 53.81 186 ARG B CA 1
ATOM 1833 C C . ARG B 2 187 A -7.270 41.029 19.552 1.00 57.72 186 ARG B C 1
ATOM 1834 O O . ARG B 2 187 A -7.604 41.585 20.630 1.00 59.30 186 ARG B O 1
ATOM 1848 N N . SER B 2 188 B -8.101 40.612 18.711 1.00 62.34 186 SER B N 1
ATOM 1849 N N . ASN B 2 194 H -10.774 33.679 18.276 1.00 46.34 186 ASN B N 1
ATOM 1850 C CA . ASN B 2 194 H -10.285 32.767 19.356 1.00 45.07 186 ASN B CA 1
ATOM 1851 C C . ASN B 2 194 H -8.955 33.259 19.938 1.00 41.90 186 ASN B C 1
ATOM 1852 O O . ASN B 2 194 H -7.890 33.022 19.359 1.00 42.27 186 ASN B O 1
ATOM 1859 N N . LEU B 2 195 ? -9.037 33.970 21.061 1.00 37.58 187 LEU B N 1
ATOM 1860 C CA . LEU B 2 195 ? -7.869 34.494 21.757 1.00 31.29 187 LEU B CA 1
ATOM 1861 C C . LEU B 2 195 ? -7.246 33.383 22.614 1.00 29.17 187 LEU B C 1
ATOM 1862 O O . LEU B 2 195 ? -7.946 32.563 23.209 1.00 27.31 187 LEU B O 1
ATOM 1868 N N . HIS B 2 196 ? -5.928 33.355 22.665 1.00 26.12 188 HIS B N 1
ATOM 1869 C CA . HIS B 2 196 ? -5.229 32.350 23.436 1.00 23.98 188 HIS B CA 1
ATOM 1870 C C . HIS B 2 196 ? -5.194 32.755 24.890 1.00 24.09 188 HIS B C 1
ATOM 1871 O O . HIS B 2 196 ? -5.069 33.931 25.205 1.00 27.45 188 HIS B O 1
ATOM 1880 N N . ASP B 2 197 ? -5.231 31.776 25.777 1.00 21.35 189 ASP B N 1
ATOM 1881 C CA . ASP B 2 197 ? -5.205 32.044 27.201 1.00 22.21 189 ASP B CA 1
ATOM 1882 C C . ASP B 2 197 ? -5.125 30.699 27.897 1.00 25.14 189 ASP B C 1
ATOM 1883 O O . ASP B 2 197 ? -5.326 29.646 27.270 1.00 25.42 189 ASP B O 1
ATOM 1889 N N . ALA B 2 198 ? -4.715 30.745 29.162 1.00 24.94 190 ALA B N 1
ATOM 1890 C CA . ALA B 2 198 ? -4.648 29.571 30.010 1.00 24.12 190 ALA B CA 1
ATOM 1891 C C . ALA B 2 198 ? -6.114 29.398 30.450 1.00 23.43 190 ALA B C 1
ATOM 1892 O O . ALA B 2 198 ? -6.943 30.275 30.215 1.00 26.34 190 ALA B O 1
ATOM 1895 N N . CYS B 2 199 ? -6.443 28.279 31.072 1.00 24.08 191 CYS B N 1
ATOM 1896 C CA . CYS B 2 199 ? -7.810 28.054 31.512 1.00 23.19 191 CYS B CA 1
ATOM 1897 C C . CYS B 2 199 ? -7.730 27.071 32.674 1.00 22.54 191 CYS B C 1
ATOM 1898 O O . CYS B 2 199 ? -6.649 26.574 32.987 1.00 23.37 191 CYS B O 1
ATOM 1902 N N . GLN B 2 200 ? -8.854 26.823 33.331 1.00 22.24 192 GLN B N 1
ATOM 1903 C CA . GLN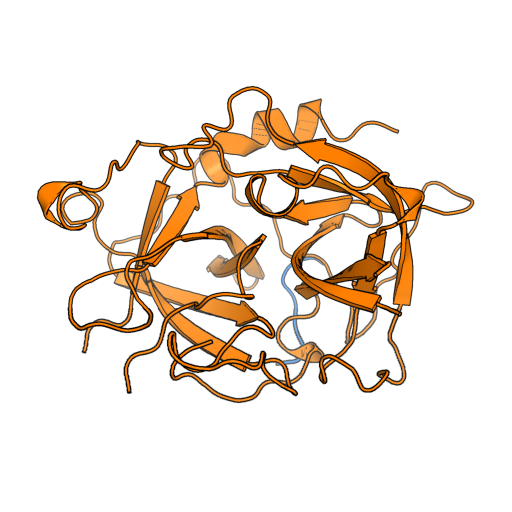 B 2 200 ? -8.919 25.917 34.475 1.00 18.95 192 GLN B CA 1
ATOM 1904 C C . GLN B 2 200 ? -8.350 24.570 34.126 1.00 16.82 192 GLN B C 1
ATOM 1905 O O . GLN B 2 200 ? -8.740 23.966 33.127 1.00 23.98 192 GLN B O 1
ATOM 1914 N N . GLY B 2 201 ? -7.456 24.084 34.974 1.00 17.11 193 GLY B N 1
ATOM 1915 C CA . GLY B 2 201 ? -6.806 22.807 34.741 1.00 15.95 193 GLY B CA 1
ATOM 1916 C C . GLY B 2 201 ? -5.378 23.002 34.265 1.00 18.34 193 GLY B C 1
ATOM 1917 O O . GLY B 2 201 ? -4.573 22.071 34.283 1.00 21.83 193 GLY B O 1
ATOM 1919 N N . ASP B 2 202 ? -5.071 24.208 33.797 1.00 19.30 194 ASP B N 1
ATOM 1920 C CA . ASP B 2 202 ? -3.725 24.541 33.330 1.00 19.48 194 ASP B CA 1
ATOM 1921 C C . ASP B 2 202 ? -2.878 25.085 34.454 1.00 16.47 194 ASP B C 1
ATOM 1922 O O . ASP B 2 202 ? -1.663 25.189 34.320 1.00 18.20 194 ASP B O 1
ATOM 1928 N N . SER B 2 203 ? -3.521 25.423 35.565 1.00 15.66 195 SER B N 1
ATOM 1929 C CA . SER B 2 203 ? -2.826 25.961 36.712 1.00 17.49 195 SER B CA 1
ATOM 1930 C C . SER B 2 203 ? -1.639 25.100 37.089 1.00 19.38 195 SER B C 1
ATOM 1931 O O . SER B 2 203 ? -1.700 23.862 36.990 1.00 20.70 195 SER B O 1
ATOM 1936 N N . GLY B 2 204 ? -0.572 25.767 37.528 1.00 17.25 196 GLY B N 1
ATOM 1937 C CA . GLY B 2 204 ? 0.638 25.088 37.938 1.00 13.69 196 GLY B CA 1
ATOM 1938 C C . GLY B 2 204 ? 1.593 24.862 36.794 1.00 15.39 196 GLY B C 1
ATOM 1939 O O . GLY B 2 204 ? 2.746 24.501 37.030 1.00 19.26 196 GLY B O 1
ATOM 1941 N N . GLY B 2 205 ? 1.096 25.046 35.569 1.00 16.74 197 GLY B N 1
ATOM 1942 C CA . GLY B 2 205 ? 1.886 24.869 34.366 1.00 15.41 197 GLY B CA 1
ATOM 1943 C C . GLY B 2 205 ? 2.825 26.031 34.074 1.00 19.59 197 GLY B C 1
ATOM 1944 O O . GLY B 2 205 ? 2.753 27.076 34.720 1.00 20.66 197 GLY B O 1
ATOM 1946 N N . PRO B 2 206 ? 3.607 25.942 32.995 1.00 20.32 198 PRO B N 1
ATOM 1947 C CA . PRO B 2 206 ? 4.545 27.018 32.678 1.00 19.48 198 PRO B CA 1
ATOM 1948 C C . PRO B 2 206 ? 4.187 28.090 31.678 1.00 18.85 198 PRO B C 1
ATOM 1949 O O . PRO B 2 206 ? 3.382 27.867 30.791 1.00 19.36 198 PRO B O 1
ATOM 1953 N N . LEU B 2 207 ? 4.793 29.259 31.876 1.00 17.89 199 LEU B N 1
ATOM 1954 C CA . LEU B 2 207 ? 4.734 30.394 30.961 1.00 16.09 199 LEU B CA 1
ATOM 1955 C C . LEU B 2 207 ? 6.252 30.561 30.709 1.00 21.15 199 LEU B C 1
ATOM 1956 O O . LEU B 2 207 ? 7.008 30.915 31.624 1.00 25.68 199 LEU B O 1
ATOM 1962 N N . VAL B 2 208 ? 6.715 30.198 29.518 1.00 21.86 200 VAL B N 1
ATOM 1963 C CA . VAL B 2 208 ? 8.141 30.257 29.197 1.00 20.58 200 VAL B CA 1
ATOM 1964 C C . VAL B 2 208 ? 8.438 31.162 28.019 1.00 21.77 200 VAL B C 1
ATOM 1965 O O . VAL B 2 208 ? 7.639 31.279 27.096 1.00 24.14 200 VAL B O 1
ATOM 1970 N N . CYS B 2 209 ? 9.594 31.801 28.055 1.00 21.19 201 CYS B N 1
ATOM 1971 C CA . CYS B 2 209 ? 9.971 32.704 26.995 1.00 23.72 201 CYS B CA 1
ATOM 1972 C C . CYS B 2 209 ? 11.359 32.326 26.536 1.00 23.82 201 CYS B C 1
ATOM 1973 O O . CYS B 2 209 ? 12.149 31.802 27.309 1.00 25.65 201 CYS B O 1
ATOM 1977 N N . LEU B 2 210 ? 11.627 32.533 25.256 1.00 30.76 202 LEU B N 1
ATOM 1978 C CA . LEU B 2 210 ? 12.925 32.231 24.678 1.00 31.97 202 LEU B CA 1
ATOM 1979 C C . LEU B 2 210 ? 13.872 33.298 25.177 1.00 36.25 202 LEU B C 1
ATOM 1980 O O . LEU B 2 210 ? 13.618 34.496 25.026 1.00 40.52 202 LEU B O 1
ATOM 1986 N N . ASN B 2 211 ? 14.949 32.855 25.800 1.00 38.72 203 ASN B N 1
ATOM 1987 C CA . ASN B 2 211 ? 15.946 33.756 26.340 1.00 39.75 203 ASN B CA 1
ATOM 1988 C C . ASN B 2 211 ? 17.308 33.117 26.064 1.00 41.82 203 ASN B C 1
ATOM 1989 O O . ASN B 2 211 ? 17.685 32.113 26.690 1.00 40.60 203 ASN B O 1
ATOM 1997 N N . ASP B 2 212 ? 17.972 33.641 25.031 1.00 42.55 204 ASP B N 1
ATOM 1998 C CA . ASP B 2 212 ? 19.284 33.172 24.586 1.00 38.66 204 ASP B CA 1
ATOM 1999 C C . ASP B 2 212 ? 19.229 31.727 24.082 1.00 36.69 204 ASP B C 1
ATOM 2000 O O . ASP B 2 212 ? 20.030 30.885 24.487 1.00 39.09 204 ASP B O 1
ATOM 2006 N N . GLY B 2 213 ? 18.271 31.446 23.202 1.00 32.37 205 GLY B N 1
ATOM 2007 C CA . GLY B 2 213 ? 18.135 30.111 22.645 1.00 28.99 205 GLY B CA 1
ATOM 2008 C C . GLY B 2 213 ? 17.591 29.019 23.552 1.00 30.34 205 GLY B C 1
ATOM 2009 O O . GLY B 2 213 ? 17.513 27.861 23.129 1.00 34.42 205 GLY B O 1
ATOM 2011 N N . ARG B 2 214 ? 17.214 29.365 24.785 1.00 30.15 206 ARG B N 1
ATOM 2012 C CA . ARG B 2 214 ? 16.670 28.385 25.733 1.00 27.04 206 ARG B CA 1
ATOM 2013 C C . ARG B 2 214 ? 15.295 28.837 26.233 1.00 25.65 206 ARG B C 1
ATOM 2014 O O . ARG B 2 214 ? 15.054 30.034 26.411 1.00 27.34 206 ARG B O 1
ATOM 2028 N N . MET B 2 215 ? 14.370 27.904 26.412 1.00 23.47 207 MET B N 1
ATOM 2029 C CA . MET B 2 215 ? 13.071 28.279 26.949 1.00 21.99 207 MET B CA 1
ATOM 2030 C C . MET B 2 215 ? 13.332 28.449 28.446 1.00 21.28 207 MET B C 1
ATOM 2031 O O . MET B 2 215 ? 13.903 27.572 29.093 1.00 23.93 207 MET B O 1
ATOM 2037 N N . THR B 2 216 ? 12.958 29.614 28.963 1.00 22.46 208 THR B N 1
ATOM 2038 C CA . THR B 2 216 ? 13.176 30.001 30.351 1.00 19.04 208 THR B CA 1
ATOM 2039 C C . THR B 2 216 ? 11.848 30.187 31.066 1.00 17.83 208 THR B C 1
ATOM 2040 O O . THR B 2 216 ? 10.918 30.757 30.521 1.00 16.96 208 THR B O 1
ATOM 2046 N N . LEU B 2 217 ? 11.760 29.705 32.293 1.00 19.17 209 LEU B N 1
ATOM 2047 C CA . LEU B 2 217 ? 10.533 29.829 33.045 1.00 21.88 209 LEU B CA 1
ATOM 2048 C C . LEU B 2 217 ? 10.329 31.262 33.463 1.00 23.02 209 LEU B C 1
ATOM 2049 O O . LEU B 2 217 ? 11.187 31.855 34.108 1.00 24.51 209 LEU B O 1
ATOM 2055 N N . VAL B 2 218 ? 9.183 31.811 33.101 1.00 23.05 210 VAL B N 1
ATOM 2056 C CA . VAL B 2 218 ? 8.865 33.178 33.445 1.00 22.21 210 VAL B CA 1
ATOM 2057 C C . VAL B 2 218 ? 7.696 33.251 34.419 1.00 21.31 210 VAL B C 1
ATOM 2058 O O . VAL B 2 218 ? 7.673 34.116 35.296 1.00 21.82 210 VAL B O 1
ATOM 2063 N N . GLY B 2 219 ? 6.743 32.333 34.308 1.00 18.97 211 GLY B N 1
ATOM 2064 C CA . GLY B 2 219 ? 5.617 32.388 35.216 1.00 16.52 211 GLY B CA 1
ATOM 2065 C C . GLY B 2 219 ? 4.951 31.060 35.413 1.00 15.32 211 GLY B C 1
ATOM 2066 O O . GLY B 2 219 ? 5.203 30.135 34.657 1.00 17.98 211 GLY B O 1
ATOM 2068 N N . ILE B 2 220 ? 4.184 30.948 36.493 1.00 17.78 212 ILE B N 1
ATOM 2069 C CA . ILE B 2 220 ? 3.424 29.738 36.798 1.00 17.64 212 ILE B CA 1
ATOM 2070 C C . ILE B 2 220 ? 1.977 30.165 36.580 1.00 19.82 212 ILE B C 1
ATOM 2071 O O . ILE B 2 220 ? 1.558 31.207 37.097 1.00 19.27 212 ILE B O 1
ATOM 2077 N N . ILE B 2 221 ? 1.263 29.433 35.718 1.00 19.63 213 ILE B N 1
ATOM 2078 C CA . ILE B 2 221 ? -0.145 29.693 35.414 1.00 16.20 213 ILE B CA 1
ATOM 2079 C C . ILE B 2 221 ? -0.902 29.707 36.746 1.00 17.25 213 ILE B C 1
ATOM 2080 O O . ILE B 2 221 ? -0.955 28.694 37.439 1.00 19.87 213 ILE B O 1
ATOM 2086 N N . SER B 2 222 ? -1.454 30.857 37.114 1.00 17.80 214 SER B N 1
ATOM 2087 C CA . SER B 2 222 ? -2.125 31.000 38.400 1.00 21.96 214 SER B CA 1
ATOM 2088 C C . SER B 2 222 ? -3.637 31.196 38.344 1.00 22.11 214 SER B C 1
ATOM 2089 O O . SER B 2 222 ? -4.380 30.335 38.806 1.00 23.48 214 SER B O 1
ATOM 2094 N N . TRP B 2 223 ? -4.095 32.318 37.795 1.00 19.46 215 TRP B N 1
ATOM 2095 C CA . TRP B 2 223 ? -5.524 32.578 37.723 1.00 17.99 215 TRP B CA 1
ATOM 2096 C C . TRP B 2 223 ? -5.914 33.532 36.617 1.00 19.05 215 TRP B C 1
ATOM 2097 O O . TRP B 2 223 ? -5.078 33.973 35.843 1.00 22.07 215 TRP B O 1
ATOM 2110 N N . GLY B 2 224 ? -7.202 33.833 36.551 1.00 19.48 216 GLY B N 1
ATOM 2111 C CA . GLY B 2 224 ? -7.728 34.714 35.534 1.00 22.62 216 GLY B CA 1
ATOM 2112 C C . GLY B 2 224 ? -9.242 34.800 35.629 1.00 23.91 216 GLY B C 1
ATOM 2113 O O . GLY B 2 224 ? -9.881 34.059 36.378 1.00 29.40 216 GLY B O 1
ATOM 2115 N N . LEU B 2 225 ? -9.815 35.733 34.890 1.00 26.66 217 LEU B N 1
ATOM 2116 C CA . LEU B 2 225 ? -11.254 35.945 34.881 1.00 29.49 217 LEU B CA 1
ATOM 2117 C C . LEU B 2 225 ? -11.757 35.289 33.595 1.00 29.16 217 LEU B C 1
ATOM 2118 O O . LEU B 2 225 ? -11.496 35.772 32.486 1.00 28.86 217 LEU B O 1
ATOM 2124 N N . GLY B 2 226 ? -12.433 34.156 33.738 1.00 30.27 219 GLY B N 1
ATOM 2125 C CA . GLY B 2 226 ? -12.899 33.447 32.562 1.00 33.15 219 GLY B CA 1
ATOM 2126 C C . GLY B 2 226 ? -11.680 32.906 31.833 1.00 34.08 219 GLY B C 1
ATOM 2127 O O . GLY B 2 226 ? -10.640 32.658 32.451 1.00 37.69 219 GLY B O 1
ATOM 2129 N N . CYS B 2 227 ? -11.800 32.691 30.531 1.00 33.78 220 CYS B N 1
ATOM 2130 C CA . CYS B 2 227 ? -10.672 32.190 29.752 1.00 32.85 220 CYS B CA 1
ATOM 2131 C C . CYS B 2 227 ? -10.733 32.810 28.377 1.00 32.65 220 CYS B C 1
ATOM 2132 O O . CYS B 2 227 ? -11.669 32.559 27.628 1.00 34.05 220 CYS B O 1
ATOM 2136 N N . GLY B 2 228 ? -9.815 33.724 28.104 1.00 34.10 221 GLY B N 1
ATOM 2137 C CA . GLY B 2 228 ? -9.774 34.345 26.799 1.00 37.57 221 GLY B CA 1
ATOM 2138 C C . GLY B 2 228 ? -10.675 35.532 26.518 1.00 40.11 221 GLY B C 1
ATOM 2139 O O . GLY B 2 228 ? -11.104 35.698 25.369 1.00 42.26 221 GLY B O 1
ATOM 2141 N N . GLN B 2 229 A -10.989 36.352 27.522 1.00 41.98 221 GLN B N 1
ATOM 2142 C CA . GLN B 2 229 A -11.809 37.529 27.240 1.00 43.94 221 GLN B CA 1
ATOM 2143 C C . GLN B 2 229 A -10.944 38.695 26.798 1.00 43.20 221 GLN B C 1
ATOM 2144 O O . GLN B 2 229 A -9.875 38.941 27.362 1.00 41.99 221 GLN B O 1
ATOM 2153 N N . LYS B 2 230 ? -11.399 39.372 25.748 1.00 45.03 222 LYS B N 1
ATOM 2154 C CA . LYS B 2 230 ? -10.696 40.502 25.148 1.00 46.31 222 LYS B CA 1
ATOM 2155 C C . LYS B 2 230 ? -10.215 41.496 26.175 1.00 45.84 222 LYS B C 1
ATOM 2156 O O . LYS B 2 230 ? -10.968 41.888 27.061 1.00 46.61 222 LYS B O 1
ATOM 2166 N N . ASP B 2 231 ? -8.940 41.859 26.073 1.00 51.20 223 ASP B N 1
ATOM 2167 C CA . ASP B 2 231 ? -8.307 42.834 26.968 1.00 53.16 223 ASP B CA 1
ATOM 2168 C C . ASP B 2 231 ? -8.116 42.420 28.418 1.00 50.04 223 ASP B C 1
ATOM 2169 O O . ASP B 2 231 ? -7.542 43.185 29.191 1.00 54.38 223 ASP B O 1
ATOM 2175 N N . VAL B 2 232 ? -8.650 41.261 28.808 1.00 44.50 224 VAL B N 1
ATOM 2176 C CA . VAL B 2 232 ? -8.483 40.764 30.170 1.00 37.59 224 VAL B CA 1
ATOM 2177 C C . VAL B 2 232 ? -7.350 39.731 30.110 1.00 33.40 224 VAL B C 1
ATOM 2178 O O . VAL B 2 232 ? -7.529 38.632 29.566 1.00 34.24 224 VAL B O 1
ATOM 2183 N N . PRO B 2 233 ? -6.162 40.088 30.648 1.00 27.18 225 PRO B N 1
ATOM 2184 C CA . PRO B 2 233 ? -4.989 39.210 30.651 1.00 24.39 225 PRO B CA 1
ATOM 2185 C C . PRO B 2 233 ? -5.031 38.090 31.687 1.00 27.01 225 PRO B C 1
ATOM 2186 O O . PRO B 2 233 ? -5.852 38.114 32.613 1.00 29.78 225 PRO B O 1
ATOM 2190 N N . GLY B 2 234 ? -4.190 37.080 31.500 1.00 22.41 226 GLY B N 1
ATOM 2191 C CA . GLY B 2 234 ? -4.150 36.001 32.461 1.00 20.76 226 GLY B CA 1
ATOM 2192 C C . GLY B 2 234 ? -3.124 36.426 33.499 1.00 24.63 226 GLY B C 1
ATOM 2193 O O . GLY B 2 234 ? -2.283 37.291 33.218 1.00 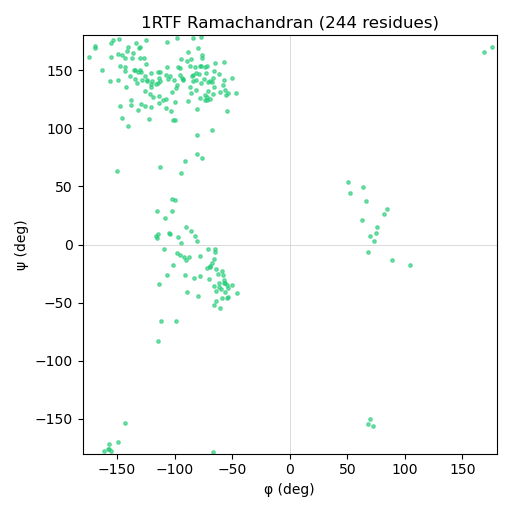23.41 226 GLY B O 1
ATOM 2195 N N . VAL B 2 235 ? -3.203 35.870 34.704 1.00 22.36 227 VAL B N 1
ATOM 2196 C CA . VAL B 2 235 ? -2.251 36.219 35.742 1.00 20.26 227 VAL B CA 1
ATOM 2197 C C . VAL B 2 235 ? -1.380 35.005 36.064 1.00 21.46 227 VAL B C 1
ATOM 2198 O O . VAL B 2 235 ? -1.849 33.851 36.064 1.00 19.79 227 VAL B O 1
ATOM 2203 N N . TYR B 2 236 ? -0.110 35.286 36.341 1.00 20.60 228 TYR B N 1
ATOM 2204 C CA . TYR B 2 236 ? 0.894 34.270 36.609 1.00 17.31 228 TYR B CA 1
ATOM 2205 C C . TYR B 2 236 ? 1.731 34.653 37.794 1.00 18.27 228 TYR B C 1
ATOM 2206 O O . TYR B 2 236 ? 1.920 35.828 38.075 1.00 19.64 228 TYR B O 1
ATOM 2217 N N . THR B 2 237 ? 2.224 33.647 38.497 1.00 20.43 229 THR B N 1
ATOM 2218 C CA . THR B 2 237 ? 3.102 33.865 39.630 1.00 18.30 229 THR B CA 1
ATOM 2219 C C . THR B 2 237 ? 4.437 34.293 39.010 1.00 20.35 229 THR B C 1
ATOM 2220 O O . THR B 2 237 ? 4.922 33.643 38.061 1.00 17.82 229 THR B O 1
ATOM 2226 N N . LYS B 2 238 ? 4.975 35.411 39.500 1.00 20.40 230 LYS B N 1
ATOM 2227 C CA . LYS B 2 238 ? 6.244 35.984 39.040 1.00 19.65 230 LYS B CA 1
ATOM 2228 C C . LYS B 2 238 ? 7.420 35.246 39.694 1.00 22.68 230 LYS B C 1
ATOM 2229 O O . LYS B 2 238 ? 7.845 35.579 40.798 1.00 24.86 230 LYS B O 1
ATOM 2239 N N . VAL B 2 239 ? 7.927 34.243 38.977 1.00 25.82 231 VAL B N 1
ATOM 2240 C CA . VAL B 2 239 ? 9.013 33.340 39.384 1.00 27.10 231 VAL B CA 1
ATOM 2241 C C . VAL B 2 239 ? 10.335 33.963 39.840 1.00 30.03 231 VAL B C 1
ATOM 2242 O O . VAL B 2 239 ? 10.986 33.444 40.764 1.00 26.60 231 VAL B O 1
ATOM 2247 N N . THR B 2 240 ? 10.741 35.057 39.199 1.00 29.78 232 THR B N 1
ATOM 2248 C CA . THR B 2 240 ? 11.991 35.719 39.566 1.00 28.30 232 THR B CA 1
ATOM 2249 C C . THR B 2 240 ? 11.944 36.125 41.043 1.00 26.55 232 THR B C 1
ATOM 2250 O O . THR B 2 240 ? 12.967 36.181 41.717 1.00 30.64 232 THR B O 1
ATOM 2256 N N . ASN B 2 241 ? 10.742 36.342 41.560 1.00 25.56 233 ASN B N 1
ATOM 2257 C CA . ASN B 2 241 ? 10.570 36.735 42.949 1.00 23.81 233 ASN B CA 1
ATOM 2258 C C . ASN B 2 241 ? 10.705 35.561 43.892 1.00 25.28 233 ASN B C 1
ATOM 2259 O O . ASN B 2 241 ? 10.723 35.749 45.110 1.00 23.87 233 ASN B O 1
ATOM 2267 N N . TYR B 2 242 ? 10.753 34.349 43.351 1.00 25.13 234 TYR B N 1
ATOM 2268 C CA . TYR B 2 242 ? 10.816 33.169 44.205 1.00 25.46 234 TYR B CA 1
ATOM 2269 C C . TYR B 2 242 ? 12.068 32.299 44.120 1.00 26.45 234 TYR B C 1
ATOM 2270 O O . TYR B 2 242 ? 12.131 31.246 44.740 1.00 28.75 234 TYR B O 1
ATOM 2281 N N . LEU B 2 243 ? 13.076 32.760 43.387 1.00 28.03 235 LEU B N 1
ATOM 2282 C CA . LEU B 2 243 ? 14.334 32.032 43.232 1.00 28.56 235 LEU B CA 1
ATOM 2283 C C . LEU B 2 243 ? 14.996 31.671 44.564 1.00 29.95 235 LEU B C 1
ATOM 2284 O O . LEU B 2 243 ? 15.434 30.540 44.765 1.00 33.55 235 LEU B O 1
ATOM 2290 N N . ASP B 2 244 ? 15.075 32.620 45.481 1.00 30.95 236 ASP B N 1
ATOM 2291 C CA . ASP B 2 244 ? 15.666 32.313 46.762 1.00 35.05 236 ASP B CA 1
ATOM 2292 C C . ASP B 2 244 ? 14.827 31.259 47.497 1.00 35.38 236 ASP B C 1
ATOM 2293 O O . ASP B 2 244 ? 15.387 30.327 48.065 1.00 39.59 236 ASP B O 1
ATOM 2299 N N . TRP B 2 245 ? 13.498 31.363 47.424 1.00 34.02 237 TRP B N 1
ATOM 2300 C CA . TRP B 2 245 ? 12.579 30.402 48.073 1.00 31.00 237 TRP B CA 1
ATOM 2301 C C . TRP B 2 245 ? 12.703 29.014 47.433 1.00 30.17 237 TRP B C 1
ATOM 2302 O O . TRP B 2 245 ? 12.579 28.004 48.106 1.00 29.64 237 TRP B O 1
ATOM 2315 N N . ILE B 2 246 ? 12.928 28.966 46.126 1.00 30.48 238 ILE B N 1
ATOM 2316 C CA . ILE B 2 246 ? 13.046 27.686 45.448 1.00 31.12 238 ILE B CA 1
ATOM 2317 C C . ILE B 2 246 ? 14.270 26.991 46.004 1.00 32.07 238 ILE B C 1
ATOM 2318 O O . ILE B 2 246 ? 14.172 25.870 46.486 1.00 33.16 238 ILE B O 1
ATOM 2324 N N . ARG B 2 247 ? 15.382 27.721 46.065 1.00 38.50 239 ARG B N 1
ATOM 2325 C CA . ARG B 2 247 ? 16.649 27.192 46.585 1.00 39.70 239 ARG B CA 1
ATOM 2326 C C . ARG B 2 247 ? 16.565 26.729 48.042 1.00 38.85 239 ARG B C 1
ATOM 2327 O O . ARG B 2 247 ? 16.886 25.587 48.366 1.00 38.08 239 ARG B O 1
ATOM 2341 N N . ASP B 2 248 ? 16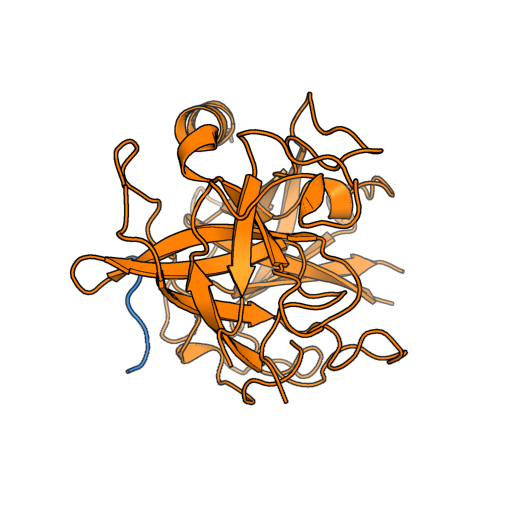.118 27.607 48.923 1.00 39.52 240 ASP B N 1
ATOM 2342 C CA . ASP B 2 248 ? 16.007 27.244 50.320 1.00 41.07 240 ASP B CA 1
ATOM 2343 C C . ASP B 2 248 ? 15.115 26.035 50.512 1.00 39.69 240 ASP B C 1
ATOM 2344 O O . ASP B 2 248 ? 15.328 25.250 51.429 1.00 44.10 240 ASP B O 1
ATOM 2350 N N . ASN B 2 249 ? 14.129 25.863 49.644 1.00 36.14 241 ASN B N 1
ATOM 2351 C CA . ASN B 2 249 ? 13.208 24.756 49.826 1.00 32.62 241 ASN B CA 1
ATOM 2352 C C . ASN B 2 249 ? 13.499 23.447 49.153 1.00 32.72 241 ASN B C 1
ATOM 2353 O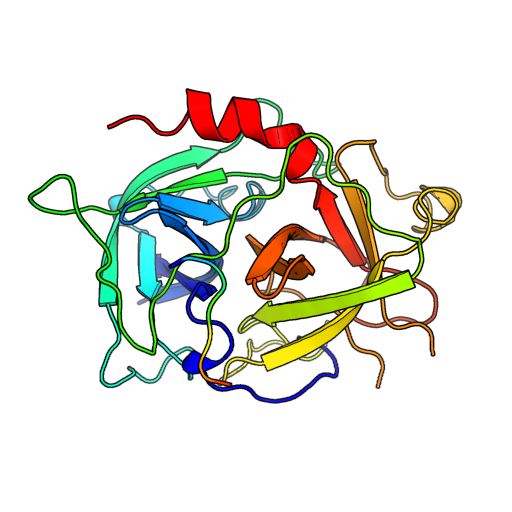 O . ASN B 2 249 ? 12.850 22.439 49.455 1.00 29.22 241 ASN B O 1
ATOM 2361 N N . MET B 2 250 ? 14.468 23.446 48.246 1.00 33.34 242 MET B N 1
ATOM 2362 C CA . MET B 2 250 ? 14.831 22.218 47.561 1.00 38.34 242 MET B CA 1
ATOM 2363 C C . MET B 2 250 ? 15.657 21.324 48.489 1.00 46.12 242 MET B C 1
ATOM 2364 O O . MET B 2 250 ? 16.870 21.147 48.286 1.00 48.57 242 MET B O 1
ATOM 2370 N N . ARG B 2 251 ? 14.976 20.710 49.464 1.00 48.95 243 ARG B N 1
ATOM 2371 C CA . ARG B 2 251 ? 15.625 19.847 50.457 1.00 50.25 243 ARG B CA 1
ATOM 2372 C C . ARG B 2 251 ? 15.265 18.374 50.369 1.00 50.48 243 ARG B C 1
ATOM 2373 O O . ARG B 2 251 ? 14.112 18.038 50.137 1.00 51.86 243 ARG B O 1
ATOM 2387 N N . PRO B 2 252 ? 16.251 17.481 50.581 1.00 51.98 244 PRO B N 1
ATOM 2388 C CA . PRO B 2 252 ? 16.067 16.027 50.547 1.00 52.30 244 PRO B CA 1
ATOM 2389 C C . PRO B 2 252 ? 15.281 15.612 51.793 1.00 54.08 244 PRO B C 1
ATOM 2390 O O . PRO B 2 252 ? 14.490 14.648 51.712 1.00 59.35 244 PRO B O 1
#

Organism: Homo sapiens (NCBI:txid9606)

Radius of gyration: 16.42 Å; Cα contacts (8 Å, |Δi|>4): 657; chains: 2; bounding box: 38×44×36 Å

Sequence (249 aa):
TCGLRQYIKGGLFADIASHPWQAAIFAKHGERFLCGGILISSCWILSAAHCFQERFPPHHLTVILGRTYRVVPGEEEQKFEVEKYIVHKEFDDDTYDNDIALLQLKSDSSRCAQESSVVRTVCLPPADLQLPDWTECELSGYGKHEALSPFYSERLKEAHVRLYPSSRCTSQHLLNRTVTDNMLCAGDTRNLHDACQGDSGGPLVCLNDGRMTLVGIISWGLGCGQKDVPGVYTKVTNYLDWIRDNMRP

B-factor: mean 31.57, std 12.92, range [9.1, 90.49]

Secondary structure (P-SEA, 3-state):
ccccccc/cccbbbbcccccccbbbbbbcccccccbbbbbccccbbbbbccccccccccccbbbbcccccccccccbbbbbbbccccccccccccccccbbbbbbbbccccccccccccbbbbbbccccccccccccccccccccccccccccccbbbbbbbbbcccccccccccccccccccbbbbbbcccbbbbcccccccccccccccccccccccccccccccccbbbbbccccccaaaaaacccc

InterPro domains:
  IPR000001 Kringle [PF00051] (127-208)
  IPR000001 Kringle [PF00051] (215-296)
  IPR000001 Kringle [PS50070] (126-208)
  IPR000001 Kringle [PS50070] (214-296)
  IPR000001 Kringle [SM00130] (125-210)
  IPR000001 Kringle [SM00130] (213-298)
  IPR000001 Kringle [cd00108] (125-209)
  IPR000001 Kringle [cd00108] (212-297)
  IPR000083 Fibronectin, type I [PF00039] (41-78)
  IPR000083 Fibronectin, type I [PS01253] (41-78)
  IPR000083 Fibronectin, type I [PS51091] (39-81)
  IPR000083 Fibronectin, type I [SM00058] (41-83)
  IPR000083 Fibronectin, type I [cd00061] (39-81)
  IPR000742 EGF-like domain [PF00008] (86-117)
  IPR000742 EGF-like domain [PS00022] (108-119)
  IPR000742 EGF-like domain [PS01186] (108-119)
  IPR000742 EGF-like domain [PS50026] (82-120)
  IPR001254 Serine proteases, trypsin domain [PF00089] (311-556)
  IPR001254 Serine proteases, trypsin domain [PS50240] (311-561)
  IPR001254 Serine proteases, trypsin domain [SM00020] (310-556)

GO terms:
  GO:0005515 protein binding (F, IPI)
  GO:0036211 protein modification process (P, TAS)
  GO:0006508 proteolysis (P, TAS)
  GO:0007596 blood coagulation (P, TAS)
  GO:0005515 protein binding (F, TAS)
  GO:0051219 phosphoprotein binding (F, IPI)
  GO:0005102 signaling rec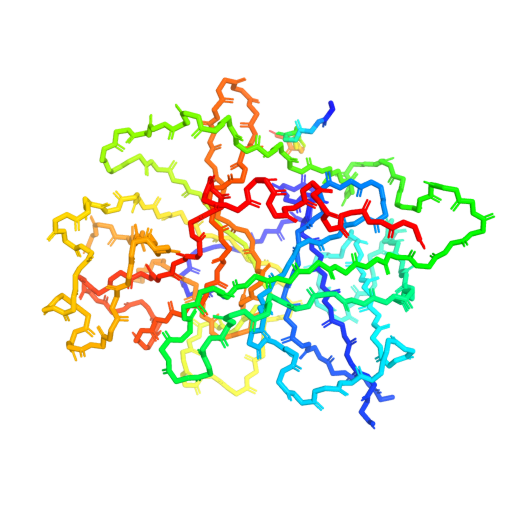eptor binding (F, IPI)
  GO:0005576 extracellular region (C, TAS)
  GO:0042730 fibrinolysis (P, TAS)
  GO:0004252 serine-type endopeptidase activity (F, TAS)
  GO:0005737 cytoplasm (C, IDA)
  GO:0009986 cell surface (C, IDA)
  GO:0045861 negative regulation of proteolysis (P, IDA)
  GO:0004252 serine-type endopeptidase activity (F, IDA)
  GO:0031639 plasminogen activation (P, IDA)
  GO:0070062 extracellular exosome (C, HDA)

Nearest PDB structures (foldseek):
  1rtf-assembly1_B  TM=1.004E+00  e=4.848E-54  Homo sapiens
  2nwn-assembly1_A  TM=9.576E-01  e=6.202E-29  Homo sapiens
  3ox7-assembly1_U  TM=9.559E-01  e=1.023E-28  Homo sapiens
  2o8u-assembly1_A  TM=9.588E-01  e=1.429E-28  Homo sapiens
  3kgp-assembly1_A  TM=9.608E-01  e=4.860E-28  Homo sapiens